Protein AF-A0A537WXV3-F1 (afdb_monomer_lite)

Sequence (221 aa):
MPEVTCPRCETRQSIEAGVERYTCVRCGARWVFATCENCGQRFHMPPGTTSWTCPNCGHRHVAPSRLTPTAPTTPTTPAAVPTATAAPAPSAEDRRRRLRLGIIALVAIGAIVLGSFLLTGGGETTGGQSPSTALDPVAAMCLHLRDLQTPRVGAFTRAASELAADADAIEAAGNTQLADAVRVLRRAVIGYRDALKTQGGDDTAAAAAMAQALSNPNIPC

Structure (mmCIF, N/CA/C/O backbone):
data_AF-A0A537WXV3-F1
#
_entry.id   AF-A0A537WXV3-F1
#
loop_
_atom_site.group_PDB
_ato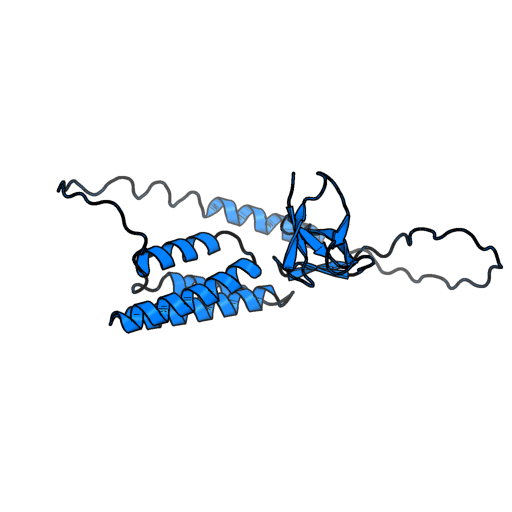m_site.id
_atom_site.type_symbol
_atom_site.label_atom_id
_atom_site.label_alt_id
_ato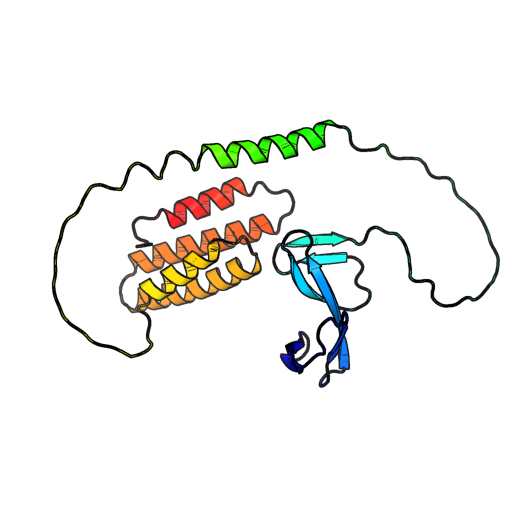m_site.label_comp_id
_atom_site.label_asym_id
_atom_site.label_entity_id
_atom_site.label_seq_id
_atom_site.pdbx_PDB_ins_code
_atom_site.Cartn_x
_atom_site.Cartn_y
_atom_site.Cartn_z
_atom_site.occupancy
_atom_site.B_iso_or_equiv
_atom_site.auth_seq_id
_atom_site.auth_comp_id
_atom_site.auth_asym_id
_atom_site.auth_atom_id
_atom_site.pdbx_PDB_model_num
ATOM 1 N N . MET A 1 1 ? 4.557 -27.084 -8.220 1.00 68.12 1 MET A N 1
ATOM 2 C CA . MET A 1 1 ? 4.742 -26.221 -9.411 1.00 68.12 1 MET A CA 1
ATOM 3 C C . MET A 1 1 ? 4.400 -24.797 -8.999 1.00 68.12 1 MET A C 1
ATOM 5 O O . MET A 1 1 ? 3.398 -24.649 -8.309 1.00 68.12 1 MET A O 1
ATOM 9 N N . PRO A 1 2 ? 5.223 -23.783 -9.313 1.00 88.50 2 PRO A N 1
ATOM 10 C CA . PRO A 1 2 ? 4.900 -22.397 -8.980 1.00 88.50 2 PRO A CA 1
ATOM 11 C C . PRO A 1 2 ? 3.638 -21.914 -9.714 1.00 88.50 2 PRO A C 1
ATOM 13 O O . PRO A 1 2 ? 3.345 -22.358 -10.824 1.00 88.50 2 PRO A O 1
ATOM 16 N N . GLU A 1 3 ? 2.894 -21.004 -9.089 1.00 92.75 3 GLU A N 1
ATOM 17 C CA . GLU A 1 3 ? 1.660 -20.415 -9.623 1.00 92.75 3 GLU A CA 1
ATOM 18 C C . GLU A 1 3 ? 1.835 -18.907 -9.826 1.00 92.75 3 GLU A C 1
ATOM 20 O O . GLU A 1 3 ? 2.538 -18.237 -9.067 1.00 92.75 3 GLU A O 1
ATOM 25 N N . VAL A 1 4 ? 1.177 -18.365 -10.850 1.00 93.12 4 VAL A N 1
ATOM 26 C CA . VAL A 1 4 ? 1.076 -16.924 -11.095 1.00 93.12 4 VAL A CA 1
ATOM 27 C C . VAL A 1 4 ? -0.371 -16.505 -11.270 1.00 93.12 4 VAL A C 1
ATOM 29 O O . VAL A 1 4 ? -1.175 -17.243 -11.830 1.00 93.12 4 VAL A O 1
ATOM 32 N N . THR A 1 5 ? -0.682 -15.282 -10.844 1.00 94.44 5 THR A N 1
ATOM 33 C CA . THR A 1 5 ? -1.959 -14.616 -11.129 1.00 94.44 5 THR A CA 1
ATOM 34 C C . THR A 1 5 ? -1.746 -13.568 -12.217 1.00 94.44 5 THR A C 1
ATOM 36 O O . THR A 1 5 ? -0.842 -12.737 -12.109 1.00 94.44 5 THR A O 1
ATOM 39 N N . CYS A 1 6 ? -2.552 -13.610 -13.280 1.00 94.25 6 CYS A N 1
ATOM 40 C CA . CYS A 1 6 ? -2.461 -12.659 -14.383 1.00 94.25 6 CYS A CA 1
ATOM 41 C C . CYS A 1 6 ? -2.964 -11.262 -13.968 1.00 94.25 6 CYS A C 1
ATOM 43 O O . CYS A 1 6 ? -4.130 -11.142 -13.608 1.00 94.25 6 CYS A O 1
ATOM 45 N N . PRO A 1 7 ? -2.183 -10.181 -14.141 1.00 90.25 7 PRO A N 1
ATOM 46 C CA . PRO A 1 7 ? -2.616 -8.817 -13.794 1.00 90.25 7 PRO A CA 1
ATOM 47 C C . PRO A 1 7 ? -3.798 -8.294 -14.594 1.00 90.25 7 PRO A C 1
ATOM 49 O O . PRO A 1 7 ? -4.494 -7.392 -14.155 1.00 90.25 7 PRO A O 1
ATOM 52 N N . ARG A 1 8 ? -3.977 -8.800 -15.819 1.00 92.56 8 ARG A N 1
ATOM 53 C CA . ARG A 1 8 ? -5.003 -8.295 -16.736 1.00 92.56 8 ARG A CA 1
ATOM 54 C C . ARG A 1 8 ? -6.380 -8.900 -16.468 1.00 92.56 8 ARG A C 1
ATOM 56 O O . ARG A 1 8 ? -7.377 -8.268 -16.782 1.00 92.56 8 ARG A O 1
ATOM 63 N N . CYS A 1 9 ? -6.437 -10.142 -15.994 1.00 95.31 9 CYS A N 1
ATOM 64 C CA . CYS A 1 9 ? -7.690 -10.907 -15.925 1.00 95.31 9 CYS A CA 1
ATOM 65 C C . CYS A 1 9 ? -7.785 -11.832 -14.707 1.00 95.31 9 CYS A C 1
ATOM 67 O O . CYS A 1 9 ? -8.613 -12.740 -14.699 1.00 95.31 9 CYS A O 1
ATOM 69 N N . GLU A 1 10 ? -6.870 -11.677 -13.748 1.00 93.44 10 GLU A N 1
ATOM 70 C CA . GLU A 1 10 ? -6.837 -12.361 -12.445 1.00 93.44 10 GLU A CA 1
ATOM 71 C C . GLU A 1 10 ? -6.821 -13.894 -12.509 1.00 93.44 10 GLU A C 1
ATOM 73 O O . GLU A 1 10 ? -6.960 -14.592 -11.508 1.00 93.44 10 GLU A O 1
ATOM 78 N N . THR A 1 11 ? -6.585 -14.452 -13.696 1.00 93.56 11 THR A N 1
ATOM 79 C CA . THR A 1 11 ? -6.503 -15.898 -13.878 1.00 93.56 11 THR A CA 1
ATOM 80 C C . THR A 1 11 ? -5.235 -16.424 -13.232 1.00 93.56 11 THR A C 1
ATOM 82 O O . THR A 1 11 ? -4.132 -15.992 -13.580 1.00 93.56 11 THR A O 1
ATOM 85 N N . ARG A 1 12 ? -5.409 -17.383 -12.326 1.00 96.31 12 ARG A N 1
ATOM 86 C CA . ARG A 1 12 ? -4.332 -18.194 -11.767 1.00 96.31 12 ARG A CA 1
ATOM 87 C C . ARG A 1 12 ? -3.954 -19.304 -12.734 1.00 96.31 12 ARG A C 1
ATOM 89 O O . ARG A 1 12 ? -4.826 -19.947 -13.315 1.00 96.31 12 ARG A O 1
ATOM 96 N N . GLN A 1 13 ? -2.659 -19.517 -12.916 1.00 95.31 13 GLN A N 1
ATOM 97 C CA . GLN A 1 13 ? -2.137 -20.613 -13.723 1.00 95.31 13 GLN A CA 1
ATOM 98 C C . GLN A 1 13 ? -0.784 -21.075 -13.194 1.00 95.31 13 GLN A C 1
ATOM 100 O O . GLN A 1 13 ? 0.021 -20.274 -12.711 1.00 95.31 13 GLN A O 1
ATOM 105 N N . SER A 1 14 ? -0.519 -22.369 -13.323 1.00 95.88 14 SER A N 1
ATOM 106 C CA . SER A 1 14 ? 0.791 -22.932 -13.023 1.00 95.88 14 SER A CA 1
ATOM 107 C C . SER A 1 14 ? 1.802 -22.555 -14.104 1.00 95.88 14 SER A C 1
ATOM 109 O O . SER A 1 14 ? 1.468 -22.443 -15.285 1.00 95.88 14 SER A O 1
ATOM 111 N N . ILE A 1 15 ? 3.050 -22.376 -13.690 1.00 93.38 15 ILE A N 1
ATOM 112 C CA . ILE A 1 15 ? 4.196 -22.158 -14.569 1.00 93.38 15 ILE A CA 1
ATOM 113 C C . ILE A 1 15 ? 5.329 -23.106 -14.178 1.00 93.38 15 ILE A C 1
ATOM 115 O O . ILE A 1 15 ? 5.382 -23.618 -13.058 1.00 93.38 15 ILE A O 1
ATOM 119 N N . GLU A 1 16 ? 6.241 -23.350 -15.111 1.00 89.75 16 GLU A N 1
ATOM 120 C CA . GLU A 1 16 ? 7.470 -24.080 -14.823 1.00 89.75 16 GLU A CA 1
ATOM 121 C C . GLU A 1 16 ? 8.394 -23.241 -13.923 1.00 89.75 16 GLU A C 1
ATOM 123 O O . GLU A 1 16 ? 8.374 -22.006 -13.943 1.00 89.75 16 GLU A O 1
ATOM 128 N N . ALA A 1 17 ? 9.181 -23.903 -13.076 1.00 87.25 17 ALA A N 1
ATOM 129 C CA . ALA A 1 17 ? 10.133 -23.210 -12.219 1.00 87.25 17 ALA A CA 1
ATOM 130 C C . ALA A 1 17 ? 11.240 -22.558 -13.063 1.00 87.25 17 ALA A C 1
ATOM 132 O O . ALA A 1 17 ? 11.713 -23.132 -14.035 1.00 87.25 17 ALA A O 1
ATOM 133 N N . GLY A 1 18 ? 11.660 -21.348 -12.692 1.00 83.88 18 GLY A N 1
ATOM 134 C CA . GLY A 1 18 ? 12.761 -20.654 -13.368 1.00 83.88 18 GLY A CA 1
ATOM 135 C C . GLY A 1 18 ? 12.401 -19.947 -14.679 1.00 83.88 18 GLY A C 1
ATOM 136 O O . GLY A 1 18 ? 13.262 -19.277 -15.239 1.00 83.88 18 GLY A O 1
ATOM 137 N N . VAL A 1 19 ? 11.150 -20.000 -15.153 1.00 89.81 19 VAL A N 1
ATOM 138 C CA . VAL A 1 19 ? 10.770 -19.269 -16.374 1.00 89.81 19 VAL A CA 1
ATOM 139 C C . VAL A 1 19 ? 10.862 -17.751 -16.181 1.00 89.81 19 VAL A C 1
ATOM 141 O O . VAL A 1 19 ? 10.452 -17.195 -15.159 1.00 89.81 19 VAL A O 1
ATOM 144 N N . GLU A 1 20 ? 11.381 -17.057 -17.190 1.00 88.69 20 GLU A N 1
ATOM 145 C CA . GLU A 1 20 ? 11.543 -15.593 -17.188 1.00 88.69 20 GLU A CA 1
ATOM 146 C C . GLU A 1 20 ? 10.311 -14.851 -17.721 1.00 88.69 20 GLU A C 1
ATOM 148 O O . GLU A 1 20 ? 10.154 -13.647 -17.519 1.00 88.69 20 GLU A O 1
ATOM 153 N N . ARG A 1 21 ? 9.408 -15.573 -18.388 1.00 93.44 21 ARG A N 1
ATOM 154 C CA . ARG A 1 21 ? 8.207 -15.027 -19.022 1.00 93.44 21 ARG A CA 1
ATOM 155 C C . ARG A 1 21 ? 7.086 -16.052 -19.069 1.00 93.44 21 ARG A C 1
ATOM 157 O O . ARG A 1 21 ? 7.348 -17.249 -19.127 1.00 93.44 21 ARG A O 1
ATOM 164 N N . TYR A 1 22 ? 5.847 -15.579 -19.128 1.00 95.12 22 TYR A N 1
ATOM 165 C CA . TYR A 1 22 ? 4.677 -16.431 -19.328 1.00 95.12 22 TYR A CA 1
ATOM 166 C C . TYR A 1 22 ? 3.621 -15.740 -20.197 1.00 95.12 22 TYR A C 1
ATOM 168 O O . TYR A 1 22 ? 3.579 -14.512 -20.308 1.00 95.12 22 TYR A O 1
ATOM 176 N N . THR A 1 23 ? 2.761 -16.546 -20.815 1.00 96.38 23 THR A N 1
ATOM 177 C CA . THR A 1 23 ? 1.564 -16.085 -21.526 1.00 96.38 23 THR A CA 1
ATOM 178 C C . THR A 1 23 ? 0.343 -16.510 -20.726 1.00 96.38 23 THR A C 1
ATOM 180 O O . THR A 1 23 ? 0.251 -17.665 -20.304 1.00 96.38 23 THR A O 1
ATOM 183 N N . CYS A 1 24 ? -0.591 -15.589 -20.493 1.00 95.62 24 CYS A N 1
ATOM 184 C CA . CYS A 1 24 ? -1.820 -15.918 -19.791 1.00 95.62 24 CYS A CA 1
ATOM 185 C C . CYS A 1 24 ? -2.693 -16.854 -20.636 1.00 95.62 24 CYS A C 1
ATOM 187 O O . CYS A 1 24 ? -3.045 -16.500 -21.761 1.00 95.62 24 CYS A O 1
ATOM 189 N N . VAL A 1 25 ? -3.093 -17.999 -20.079 1.00 96.12 25 VAL A N 1
ATOM 190 C CA . VAL A 1 25 ? -3.915 -19.002 -20.780 1.00 96.12 25 VAL A CA 1
ATOM 191 C C . VAL A 1 25 ? -5.327 -18.504 -21.096 1.00 96.12 25 VAL A C 1
ATOM 193 O O . VAL A 1 25 ? -5.947 -19.001 -22.027 1.00 96.12 25 VAL A O 1
ATOM 196 N N . ARG A 1 26 ? -5.831 -17.509 -20.349 1.00 96.25 26 ARG A N 1
ATOM 197 C CA . ARG A 1 26 ? -7.168 -16.934 -20.561 1.00 96.25 26 ARG A CA 1
ATOM 198 C C . ARG A 1 26 ? -7.158 -15.753 -21.528 1.00 96.25 26 ARG A C 1
ATOM 200 O O . ARG A 1 26 ? -7.920 -15.746 -22.483 1.00 96.25 26 ARG A O 1
ATOM 207 N N . CYS A 1 27 ? -6.338 -14.731 -21.269 1.00 96.19 27 CYS A N 1
ATOM 208 C CA . CYS A 1 27 ? -6.384 -13.477 -22.038 1.00 96.19 27 CYS A CA 1
ATOM 209 C C . CYS A 1 27 ? -5.266 -13.323 -23.081 1.00 96.19 27 CYS A C 1
ATOM 211 O O . CYS A 1 27 ? -5.182 -12.282 -23.729 1.00 96.19 27 CYS A O 1
ATOM 213 N N . GLY A 1 28 ? -4.353 -14.293 -23.198 1.00 96.00 28 GLY A N 1
ATOM 214 C CA . GLY A 1 28 ? -3.233 -14.247 -24.145 1.00 96.00 28 GLY A CA 1
ATOM 215 C C . GLY A 1 28 ? -2.170 -13.179 -23.846 1.00 96.00 28 GLY A C 1
ATOM 216 O O . GLY A 1 28 ? -1.208 -13.041 -24.600 1.00 96.00 28 GLY A O 1
ATOM 217 N N . ALA A 1 29 ? -2.303 -12.414 -22.756 1.00 93.69 29 ALA A N 1
ATOM 218 C CA . ALA A 1 29 ? -1.334 -11.386 -22.391 1.00 93.69 29 ALA A CA 1
ATOM 219 C C . ALA A 1 29 ? 0.027 -12.004 -22.053 1.00 93.69 29 ALA A C 1
ATOM 221 O O . ALA A 1 29 ? 0.110 -12.965 -21.286 1.00 93.69 29 ALA A O 1
ATOM 222 N N . ARG A 1 30 ? 1.091 -11.418 -22.602 1.00 94.56 30 ARG A N 1
ATOM 223 C CA . ARG A 1 30 ? 2.478 -11.822 -22.355 1.00 94.56 30 ARG A CA 1
ATOM 224 C C . ARG A 1 30 ? 3.059 -10.985 -21.225 1.00 94.56 30 ARG A C 1
ATOM 226 O O . ARG A 1 30 ? 2.872 -9.771 -21.205 1.00 94.56 30 ARG A O 1
ATOM 233 N N . TRP A 1 31 ? 3.795 -11.636 -20.339 1.00 94.25 31 TRP A N 1
ATOM 234 C CA . TRP A 1 31 ? 4.425 -11.028 -19.174 1.00 94.25 31 TRP A CA 1
ATOM 235 C C . TRP A 1 31 ? 5.863 -11.516 -19.050 1.00 94.25 31 TRP A C 1
ATOM 237 O O . TRP A 1 31 ? 6.141 -12.684 -19.322 1.00 94.25 31 TRP A O 1
ATOM 247 N N . VAL A 1 32 ? 6.763 -10.638 -18.621 1.00 93.88 32 VAL A N 1
ATOM 248 C CA . VAL A 1 32 ? 8.129 -10.987 -18.200 1.00 93.88 32 VAL A CA 1
ATOM 249 C C . VAL A 1 32 ? 8.268 -10.726 -16.704 1.00 93.88 32 VAL A C 1
ATOM 251 O O . VAL A 1 32 ? 7.526 -9.910 -16.162 1.00 93.88 32 VAL A O 1
ATOM 254 N N . PHE A 1 33 ? 9.170 -11.418 -16.016 1.00 90.56 33 PHE A N 1
ATOM 255 C CA . PHE A 1 33 ? 9.453 -11.132 -14.612 1.00 90.56 33 PHE A CA 1
ATOM 256 C C . PHE A 1 33 ? 10.563 -10.091 -14.479 1.00 90.56 33 PHE A C 1
ATOM 258 O O . PHE A 1 33 ? 11.616 -10.233 -15.091 1.00 90.56 33 PHE A O 1
ATOM 265 N N . ALA A 1 34 ? 10.350 -9.094 -13.627 1.00 87.69 34 ALA A N 1
ATOM 266 C CA . ALA A 1 34 ? 11.399 -8.211 -13.130 1.00 87.69 34 ALA A CA 1
ATOM 267 C C . ALA A 1 34 ? 11.618 -8.442 -11.644 1.00 87.69 34 ALA A C 1
ATOM 269 O O . ALA A 1 34 ? 10.670 -8.713 -10.908 1.00 87.69 34 ALA A O 1
ATOM 270 N N . THR A 1 35 ? 12.862 -8.253 -11.214 1.00 87.75 35 THR A N 1
ATOM 271 C CA . THR A 1 35 ? 13.245 -8.185 -9.806 1.00 87.75 35 THR A CA 1
ATOM 272 C C . THR A 1 35 ? 13.707 -6.767 -9.503 1.00 87.75 35 THR A C 1
ATOM 274 O O . THR A 1 35 ? 14.565 -6.224 -10.193 1.00 87.75 35 THR A O 1
ATOM 277 N N . CYS A 1 36 ? 13.134 -6.148 -8.477 1.00 83.06 36 CYS A N 1
ATOM 278 C CA . CYS A 1 36 ? 13.569 -4.840 -8.011 1.00 83.06 36 CYS A CA 1
ATOM 279 C C . CYS A 1 36 ? 14.930 -4.935 -7.320 1.00 83.06 36 CYS A C 1
ATOM 281 O O . CYS A 1 36 ? 15.044 -5.566 -6.277 1.00 83.06 36 CYS A O 1
ATOM 283 N N . GLU A 1 37 ? 15.938 -4.253 -7.856 1.00 85.25 37 GLU A N 1
ATOM 284 C CA . GLU A 1 37 ? 17.279 -4.157 -7.256 1.00 85.25 37 GLU A CA 1
ATOM 285 C C . GLU A 1 37 ? 17.263 -3.535 -5.850 1.00 85.25 37 GLU A C 1
ATOM 287 O O . GLU A 1 37 ? 18.072 -3.904 -5.008 1.00 85.25 37 GLU A O 1
ATOM 292 N N . ASN A 1 38 ? 16.317 -2.630 -5.567 1.00 79.94 38 ASN A N 1
ATOM 293 C CA . ASN A 1 38 ? 16.231 -1.959 -4.269 1.00 79.94 38 ASN A CA 1
ATOM 294 C C . ASN A 1 38 ? 15.587 -2.827 -3.173 1.00 79.94 38 ASN A C 1
ATOM 296 O O . ASN A 1 38 ? 15.979 -2.741 -2.017 1.00 79.94 38 ASN A O 1
ATOM 300 N N . CYS A 1 39 ? 14.573 -3.639 -3.500 1.00 77.44 39 CYS A N 1
ATOM 301 C CA . CYS A 1 39 ? 13.810 -4.393 -2.487 1.00 77.44 39 CYS A CA 1
ATOM 302 C C . CYS A 1 39 ? 13.713 -5.905 -2.739 1.00 77.44 39 CYS A C 1
ATOM 304 O O . CYS A 1 39 ? 12.969 -6.598 -2.043 1.00 77.44 39 CYS A O 1
ATOM 306 N N . GLY A 1 40 ? 14.402 -6.419 -3.758 1.00 84.44 40 GLY A N 1
ATOM 307 C CA . GLY A 1 40 ? 14.425 -7.832 -4.142 1.00 84.44 40 GLY A CA 1
ATOM 308 C C . GLY A 1 40 ? 13.088 -8.398 -4.629 1.00 84.44 40 GLY A C 1
ATOM 309 O O . GLY A 1 40 ? 13.007 -9.586 -4.930 1.00 84.44 40 GLY A O 1
ATOM 310 N N . GLN A 1 41 ? 12.019 -7.595 -4.695 1.00 83.81 41 GLN A N 1
ATOM 311 C CA . GLN A 1 41 ? 10.702 -8.107 -5.062 1.00 83.81 41 GLN A CA 1
ATOM 312 C C . GLN A 1 41 ? 10.621 -8.446 -6.539 1.00 83.81 41 GLN A C 1
ATOM 314 O O . GLN A 1 41 ? 10.947 -7.621 -7.395 1.00 83.81 41 GLN A O 1
ATOM 319 N N . ARG A 1 42 ? 10.106 -9.645 -6.807 1.00 87.06 42 ARG A N 1
ATOM 320 C CA . ARG A 1 42 ? 9.830 -10.137 -8.149 1.00 87.06 42 ARG A CA 1
ATOM 321 C C . ARG A 1 42 ? 8.364 -9.913 -8.502 1.00 87.06 42 ARG A C 1
ATOM 323 O O . ARG A 1 42 ? 7.481 -10.256 -7.724 1.00 87.06 42 ARG A O 1
ATOM 330 N N . PHE A 1 43 ? 8.100 -9.369 -9.680 1.00 85.19 43 PHE A N 1
ATOM 331 C CA . PHE A 1 43 ? 6.748 -9.130 -10.186 1.00 85.19 43 PHE A CA 1
ATOM 332 C C . PHE A 1 43 ? 6.730 -9.256 -11.715 1.00 85.19 43 PHE A C 1
ATOM 334 O O . PHE A 1 43 ? 7.774 -9.329 -12.359 1.00 85.19 43 PHE A O 1
ATOM 341 N N . HIS A 1 44 ? 5.541 -9.335 -12.304 1.00 90.00 44 HIS A N 1
ATOM 342 C CA . HIS A 1 44 ? 5.356 -9.385 -13.757 1.00 90.00 44 HIS A CA 1
ATOM 343 C C . HIS A 1 44 ? 5.268 -7.978 -14.364 1.00 90.00 44 HIS A C 1
ATOM 345 O O . HIS A 1 44 ? 4.651 -7.078 -13.804 1.00 90.00 44 HIS A O 1
ATOM 351 N N . MET A 1 45 ? 5.827 -7.791 -15.550 1.00 89.56 45 MET A N 1
ATOM 352 C CA . MET A 1 45 ? 5.778 -6.537 -16.298 1.00 89.56 45 MET A CA 1
ATOM 353 C C . MET A 1 45 ? 5.473 -6.805 -17.776 1.00 89.56 45 MET A C 1
ATOM 355 O O . MET A 1 45 ? 5.735 -7.912 -18.269 1.00 89.56 45 MET A O 1
ATOM 359 N N . PRO A 1 46 ? 4.927 -5.819 -18.506 1.00 88.81 46 PRO A N 1
ATOM 360 C CA . PRO A 1 46 ? 4.784 -5.931 -19.947 1.00 88.81 46 PRO A CA 1
ATOM 361 C C . PRO A 1 46 ? 6.155 -6.141 -20.618 1.00 88.81 46 PRO A C 1
ATOM 363 O O . PRO A 1 46 ? 7.137 -5.499 -20.224 1.00 88.81 46 PRO A O 1
ATOM 366 N N . PRO A 1 47 ? 6.253 -7.018 -21.632 1.00 88.69 47 PRO A N 1
ATOM 367 C CA . PRO A 1 47 ? 7.484 -7.201 -22.392 1.00 88.69 47 PRO A CA 1
ATOM 368 C C . PRO A 1 47 ? 7.898 -5.892 -23.076 1.00 88.69 47 PRO A C 1
ATOM 370 O O . PRO A 1 47 ? 7.049 -5.104 -23.482 1.00 88.69 47 PRO A O 1
ATOM 373 N N . GLY A 1 48 ? 9.206 -5.671 -23.222 1.00 83.88 48 GLY A N 1
ATOM 374 C CA . GLY A 1 48 ? 9.739 -4.476 -23.891 1.00 83.88 48 GLY A CA 1
ATOM 375 C C . GLY A 1 48 ? 9.688 -3.189 -23.058 1.00 83.88 48 GLY A C 1
ATOM 376 O O . GLY A 1 48 ? 9.989 -2.119 -23.577 1.00 83.88 48 GLY A O 1
ATOM 377 N N . THR A 1 49 ? 9.331 -3.266 -21.774 1.00 85.00 49 THR A N 1
ATOM 378 C CA . THR A 1 49 ? 9.335 -2.100 -20.883 1.00 85.00 49 THR A CA 1
ATOM 379 C C . THR A 1 49 ? 10.778 -1.680 -20.565 1.00 85.00 49 THR A C 1
ATOM 381 O O . THR A 1 49 ? 11.520 -2.427 -19.932 1.00 85.00 49 THR A O 1
ATOM 384 N N . THR A 1 50 ? 11.172 -0.477 -20.987 1.00 83.50 50 THR A N 1
ATOM 385 C CA . THR A 1 50 ? 12.537 0.075 -20.837 1.00 83.50 50 THR A CA 1
ATOM 386 C C . THR A 1 50 ? 12.741 0.879 -19.553 1.00 83.50 50 THR A C 1
ATOM 388 O O . THR A 1 50 ? 13.868 1.061 -19.091 1.00 83.50 50 THR A O 1
ATOM 391 N N . SER A 1 51 ? 11.650 1.341 -18.944 1.00 85.44 51 SER A N 1
ATOM 392 C CA . SER A 1 51 ? 11.652 1.973 -17.629 1.00 85.44 51 SER A CA 1
ATOM 393 C C . SER A 1 51 ? 10.393 1.602 -16.870 1.00 85.44 51 SER A C 1
ATOM 395 O O . SER A 1 51 ? 9.314 1.553 -17.460 1.00 85.44 51 SER A O 1
ATOM 397 N N . TRP A 1 52 ? 10.517 1.381 -15.571 1.00 86.25 52 TRP A N 1
ATOM 398 C CA . TRP A 1 52 ? 9.401 1.004 -14.717 1.00 86.25 52 TRP A CA 1
ATOM 399 C C . TRP A 1 52 ? 9.639 1.474 -13.287 1.00 86.25 52 TRP A C 1
ATOM 401 O O . TRP A 1 52 ? 10.773 1.648 -12.847 1.00 86.25 52 TRP A O 1
ATOM 411 N N . THR A 1 53 ? 8.554 1.674 -12.551 1.00 83.12 53 THR A N 1
ATOM 412 C CA . THR A 1 53 ? 8.601 1.992 -11.124 1.00 83.12 53 THR A CA 1
ATOM 413 C C . THR A 1 53 ? 8.198 0.750 -10.355 1.00 83.12 53 THR A C 1
ATOM 415 O O . THR A 1 53 ? 7.163 0.153 -10.652 1.00 83.12 53 THR A O 1
ATOM 418 N N . CYS A 1 54 ? 9.015 0.334 -9.388 1.00 81.19 54 CYS A N 1
ATOM 419 C CA . CYS A 1 54 ? 8.710 -0.831 -8.574 1.00 81.19 54 CYS A CA 1
ATOM 420 C C . CYS A 1 54 ? 7.382 -0.608 -7.833 1.00 81.19 54 CYS A C 1
ATOM 422 O O . CYS A 1 54 ? 7.308 0.318 -7.019 1.00 81.19 54 CYS A O 1
ATOM 424 N N . PRO A 1 55 ? 6.355 -1.455 -8.040 1.00 77.69 55 PRO A N 1
ATOM 425 C CA . PRO A 1 55 ? 5.069 -1.287 -7.364 1.00 77.69 55 PRO A CA 1
ATOM 426 C C . PRO A 1 55 ? 5.193 -1.476 -5.847 1.00 77.69 55 PRO A C 1
ATOM 428 O O . PRO A 1 55 ? 4.351 -1.002 -5.091 1.00 77.69 55 PRO A O 1
ATOM 431 N N . ASN A 1 56 ? 6.257 -2.148 -5.395 1.00 76.31 56 ASN A N 1
ATOM 432 C CA . ASN A 1 56 ? 6.487 -2.387 -3.981 1.00 76.31 56 ASN A CA 1
ATOM 433 C C . ASN A 1 56 ? 7.237 -1.252 -3.270 1.00 76.31 56 ASN A C 1
ATOM 435 O O . ASN A 1 56 ? 6.892 -0.934 -2.142 1.00 76.31 56 ASN A O 1
ATOM 439 N N . CYS A 1 57 ? 8.274 -0.658 -3.865 1.00 74.19 57 CYS A N 1
ATOM 440 C CA . CYS A 1 57 ? 9.120 0.321 -3.161 1.00 74.19 57 CYS A CA 1
ATOM 441 C C . CYS A 1 57 ? 9.210 1.692 -3.837 1.00 74.19 57 CYS A C 1
ATOM 443 O O . CYS A 1 57 ? 9.912 2.556 -3.334 1.00 74.19 57 CYS A O 1
ATOM 445 N N . GLY A 1 58 ? 8.560 1.904 -4.984 1.00 76.69 58 GLY A N 1
ATOM 446 C CA . GLY A 1 58 ? 8.612 3.185 -5.697 1.00 76.69 58 GLY A CA 1
ATOM 447 C C . GLY A 1 58 ? 9.959 3.496 -6.364 1.00 76.69 58 GLY A C 1
ATOM 448 O O . GLY A 1 58 ? 10.095 4.528 -7.024 1.00 76.69 58 GLY A O 1
ATOM 449 N N . HIS A 1 59 ? 10.954 2.611 -6.244 1.00 78.19 59 HIS A N 1
ATOM 450 C CA . HIS A 1 59 ? 12.237 2.793 -6.910 1.00 78.19 59 HIS A CA 1
ATOM 451 C C . HIS A 1 59 ? 12.059 2.751 -8.430 1.00 78.19 59 HIS A C 1
ATOM 453 O O . HIS A 1 59 ? 11.395 1.856 -8.966 1.00 78.19 59 HIS A O 1
ATOM 459 N N . ARG A 1 60 ? 12.640 3.733 -9.121 1.00 84.06 60 ARG A N 1
ATOM 460 C CA . ARG A 1 60 ? 12.568 3.833 -10.577 1.00 84.06 60 ARG A CA 1
ATOM 461 C C . ARG A 1 60 ? 13.724 3.058 -11.179 1.00 84.06 60 ARG A C 1
ATOM 463 O O . ARG A 1 60 ? 14.879 3.406 -10.978 1.00 84.06 60 ARG A O 1
ATOM 470 N N . HIS A 1 61 ? 13.390 2.051 -11.963 1.00 84.62 61 HIS A N 1
ATOM 471 C CA . HIS A 1 61 ? 14.339 1.317 -12.772 1.00 84.62 61 HIS A CA 1
ATOM 472 C C . HIS A 1 61 ? 14.314 1.888 -14.178 1.00 84.62 61 HIS A C 1
ATOM 474 O O . HIS A 1 61 ? 13.261 2.032 -14.805 1.00 84.62 61 HIS A O 1
ATOM 480 N N . VAL A 1 62 ? 15.492 2.219 -14.675 1.00 82.69 62 VAL A N 1
ATOM 481 C CA . VAL A 1 62 ? 15.712 2.585 -16.066 1.00 82.69 62 VAL A CA 1
ATOM 482 C C . VAL A 1 62 ? 16.762 1.610 -16.549 1.00 82.69 62 VAL A C 1
ATOM 484 O O . VAL A 1 62 ? 17.831 1.530 -15.944 1.00 82.69 62 VAL A O 1
ATOM 487 N N . ALA A 1 63 ? 16.456 0.832 -17.586 1.00 68.00 63 ALA A N 1
ATOM 488 C CA . ALA A 1 63 ? 17.497 0.034 -18.209 1.00 68.00 63 ALA A CA 1
ATOM 489 C C . ALA A 1 63 ? 18.609 1.004 -18.649 1.00 68.00 63 ALA A C 1
ATOM 491 O O . ALA A 1 63 ? 18.290 2.017 -19.283 1.00 68.00 63 ALA A O 1
ATOM 492 N N . PRO A 1 64 ? 19.890 0.759 -18.316 1.00 41.97 64 PRO A N 1
ATOM 493 C CA . PRO A 1 64 ? 20.959 1.531 -18.927 1.00 41.97 64 PRO A CA 1
ATOM 494 C C . PRO A 1 64 ? 20.782 1.394 -20.438 1.00 41.97 64 PRO A C 1
ATOM 496 O O . PRO A 1 64 ? 20.594 0.282 -20.928 1.00 41.97 64 PRO A O 1
ATOM 499 N N . SER A 1 65 ? 20.771 2.510 -21.169 1.00 41.84 65 SER A N 1
ATOM 500 C CA . SER A 1 65 ? 20.600 2.519 -22.623 1.00 41.84 65 SER A CA 1
ATOM 501 C C . SER A 1 65 ? 21.776 1.821 -23.305 1.00 41.84 65 SER A C 1
ATOM 503 O O . SER A 1 65 ? 22.630 2.495 -23.868 1.00 41.84 65 SER A O 1
ATOM 505 N N . ARG A 1 66 ? 21.871 0.489 -23.242 1.00 36.59 66 ARG A N 1
ATOM 506 C CA . ARG A 1 66 ? 22.757 -0.322 -24.070 1.00 36.59 66 ARG A CA 1
ATOM 507 C C . ARG A 1 66 ? 22.148 -1.689 -24.349 1.00 36.59 66 ARG A C 1
ATOM 509 O O . ARG A 1 66 ? 21.814 -2.444 -23.445 1.00 36.59 66 ARG A O 1
ATOM 516 N N . LEU A 1 67 ? 22.159 -1.968 -25.650 1.00 30.84 67 LEU A N 1
ATOM 517 C CA . LEU A 1 67 ? 21.895 -3.225 -26.338 1.00 30.84 67 LEU A CA 1
ATOM 518 C C . LEU A 1 67 ? 20.409 -3.525 -26.532 1.00 30.84 67 LEU A C 1
ATOM 520 O O . LEU A 1 67 ? 19.814 -4.398 -25.908 1.00 30.84 67 LEU A O 1
ATOM 524 N N . THR A 1 68 ? 19.837 -2.818 -27.507 1.00 31.44 68 THR A N 1
ATOM 525 C CA . THR A 1 68 ? 18.872 -3.406 -28.437 1.00 31.44 68 THR A CA 1
ATOM 526 C C . THR A 1 68 ? 19.281 -4.861 -28.705 1.00 31.44 68 THR A C 1
ATOM 528 O O . THR A 1 68 ? 20.406 -5.076 -29.168 1.00 31.44 68 THR A O 1
ATOM 531 N N . PRO A 1 69 ? 18.433 -5.869 -28.439 1.00 37.12 69 PRO A N 1
ATOM 532 C CA . PRO A 1 69 ? 18.619 -7.166 -29.061 1.00 37.12 69 PRO A CA 1
ATOM 533 C C . PRO A 1 69 ? 18.617 -6.911 -30.564 1.00 37.12 69 PRO A C 1
ATOM 535 O O . PRO A 1 69 ? 17.661 -6.342 -31.096 1.00 37.12 69 PRO A O 1
ATOM 538 N N . THR A 1 70 ? 19.713 -7.249 -31.231 1.00 37.44 70 THR A N 1
ATOM 539 C CA . THR A 1 70 ? 19.795 -7.285 -32.685 1.00 37.44 70 THR A CA 1
ATOM 540 C C . THR A 1 70 ? 18.665 -8.176 -33.198 1.00 37.44 70 THR A C 1
ATOM 542 O O . THR A 1 70 ? 18.734 -9.401 -33.136 1.00 37.44 70 THR A O 1
ATOM 545 N N . ALA A 1 71 ? 17.591 -7.551 -33.679 1.00 35.34 71 ALA A N 1
ATOM 546 C CA . ALA A 1 71 ? 16.683 -8.188 -34.616 1.00 35.34 71 ALA A CA 1
ATOM 547 C C . ALA A 1 71 ? 17.473 -8.499 -35.904 1.00 35.34 71 ALA A C 1
ATOM 549 O O . ALA A 1 71 ? 18.442 -7.793 -36.208 1.00 35.34 71 ALA A O 1
ATOM 550 N N . PRO A 1 72 ? 17.126 -9.576 -36.626 1.00 43.34 72 PRO A N 1
ATOM 551 C CA . PRO A 1 72 ? 17.980 -10.125 -37.665 1.00 43.34 72 PRO A CA 1
ATOM 552 C C . PRO A 1 72 ? 18.207 -9.133 -38.808 1.00 43.34 72 PRO A C 1
ATOM 554 O O . PRO A 1 72 ? 17.322 -8.392 -39.230 1.00 43.34 72 PRO A O 1
ATOM 557 N N . THR A 1 73 ? 19.449 -9.173 -39.274 1.00 39.03 73 THR A N 1
ATOM 558 C CA . THR A 1 73 ? 20.078 -8.449 -40.377 1.00 39.03 73 THR A CA 1
ATOM 559 C C . THR A 1 73 ? 19.167 -8.118 -41.558 1.00 39.03 73 THR A C 1
ATOM 561 O O . THR A 1 73 ? 18.713 -9.004 -42.278 1.00 39.03 73 THR A O 1
ATOM 564 N N . THR A 1 74 ? 19.062 -6.827 -41.861 1.00 35.44 74 THR A N 1
ATOM 565 C CA . THR A 1 74 ? 18.923 -6.339 -43.239 1.00 35.44 74 THR A CA 1
ATOM 566 C C . THR A 1 74 ? 20.016 -5.287 -43.474 1.00 35.44 74 THR A C 1
ATOM 568 O O . THR A 1 74 ? 20.133 -4.362 -42.670 1.00 35.44 74 THR A O 1
ATOM 571 N N . PRO A 1 75 ? 20.875 -5.426 -44.502 1.00 45.22 75 PRO A N 1
ATOM 572 C CA . PRO A 1 75 ? 21.977 -4.500 -44.731 1.00 45.22 75 PRO A CA 1
ATOM 573 C C . PRO A 1 75 ? 21.556 -3.416 -45.723 1.00 45.22 75 PRO A C 1
ATOM 575 O O . PRO A 1 75 ? 21.225 -3.750 -46.853 1.00 45.22 75 PRO A O 1
ATOM 578 N N . THR A 1 76 ? 21.613 -2.130 -45.363 1.00 34.00 76 THR A N 1
ATOM 579 C CA . THR A 1 76 ? 21.761 -1.031 -46.342 1.00 34.00 76 THR A CA 1
ATOM 580 C C . THR A 1 76 ? 22.323 0.229 -45.663 1.00 34.00 76 THR A C 1
ATOM 582 O O . THR A 1 76 ? 21.611 0.930 -44.957 1.00 34.00 76 THR A O 1
ATOM 585 N N . THR A 1 77 ? 23.609 0.474 -45.941 1.00 36.88 77 THR A N 1
ATOM 586 C CA . THR A 1 77 ? 24.286 1.776 -46.155 1.00 36.88 77 THR A CA 1
ATOM 587 C C . THR A 1 77 ? 24.501 2.755 -44.975 1.00 36.88 77 THR A C 1
ATOM 589 O O . THR A 1 77 ? 23.554 3.111 -44.280 1.00 36.88 77 THR A O 1
ATOM 592 N N . PRO A 1 78 ? 25.741 3.266 -44.770 1.00 49.69 78 PRO A N 1
ATOM 593 C CA . PRO A 1 78 ? 26.075 4.181 -43.680 1.00 49.69 78 PRO A CA 1
ATOM 594 C C . PRO A 1 78 ? 26.024 5.655 -44.111 1.00 49.69 78 PRO A C 1
ATOM 596 O O . PRO A 1 78 ? 26.489 6.005 -45.195 1.00 49.69 78 PRO A O 1
ATOM 599 N N . ALA A 1 79 ? 25.565 6.542 -43.224 1.00 32.19 79 ALA A N 1
ATOM 600 C CA . ALA A 1 79 ? 25.860 7.969 -43.322 1.00 32.19 79 ALA A CA 1
ATOM 601 C C . ALA A 1 79 ? 25.876 8.663 -41.948 1.00 32.19 79 ALA A C 1
ATOM 603 O O . ALA A 1 79 ? 24.914 8.600 -41.191 1.00 32.19 79 ALA A O 1
ATOM 604 N N . ALA A 1 80 ? 26.989 9.367 -41.730 1.00 33.06 80 ALA A N 1
ATOM 605 C CA . ALA A 1 80 ? 27.206 10.547 -40.892 1.00 33.06 80 ALA A CA 1
ATOM 606 C C . ALA A 1 80 ? 27.093 10.448 -39.353 1.00 33.06 80 ALA A C 1
ATOM 608 O O . ALA A 1 80 ? 26.029 10.435 -38.742 1.00 33.06 80 ALA A O 1
ATOM 609 N N . VAL A 1 81 ? 28.284 10.522 -38.753 1.00 41.41 81 VAL A N 1
ATOM 610 C CA . VAL A 1 81 ? 28.613 10.912 -37.374 1.00 41.41 81 VAL A CA 1
ATOM 611 C C . VAL A 1 81 ? 28.100 12.330 -37.068 1.00 41.41 81 VAL A C 1
ATOM 613 O O . VAL A 1 81 ? 28.201 13.207 -37.927 1.00 41.41 81 VAL A O 1
ATOM 616 N N . PRO A 1 82 ? 27.656 12.598 -35.827 1.00 42.34 82 PRO A N 1
ATOM 617 C CA . PRO A 1 82 ? 28.263 13.732 -35.131 1.00 42.34 82 PRO A CA 1
ATOM 618 C C . PRO A 1 82 ? 28.841 13.373 -33.754 1.00 42.34 82 PRO A C 1
ATOM 620 O O . PRO A 1 82 ? 28.389 12.488 -33.030 1.00 42.34 82 PRO A O 1
ATOM 623 N N . THR A 1 83 ? 29.910 14.100 -33.461 1.00 34.19 83 THR A N 1
ATOM 624 C CA . THR A 1 83 ? 30.877 13.987 -32.375 1.00 34.19 83 THR A CA 1
ATOM 625 C C . THR A 1 83 ? 30.267 14.270 -31.002 1.00 34.19 83 THR A C 1
ATOM 627 O O . THR A 1 83 ? 29.509 15.220 -30.822 1.00 34.19 83 THR A O 1
ATOM 630 N N . ALA A 1 84 ? 30.644 13.454 -30.018 1.00 35.38 84 ALA A N 1
ATOM 631 C CA . ALA A 1 84 ? 30.264 13.590 -28.620 1.00 35.38 84 ALA A CA 1
ATOM 632 C C . ALA A 1 84 ? 31.026 14.731 -27.925 1.00 35.38 84 ALA A C 1
ATOM 634 O O . ALA A 1 84 ? 32.254 14.792 -27.984 1.00 35.38 84 ALA A O 1
ATOM 635 N N . THR A 1 85 ? 30.308 15.575 -27.184 1.00 34.78 85 THR A N 1
ATOM 636 C CA . THR A 1 85 ? 30.883 16.393 -26.108 1.00 34.78 85 THR A CA 1
ATOM 637 C C . THR A 1 85 ? 30.704 15.634 -24.796 1.00 34.78 85 THR A C 1
ATOM 639 O O . THR A 1 85 ? 29.587 15.312 -24.395 1.00 34.78 85 THR A O 1
ATOM 642 N N . ALA A 1 86 ? 31.823 15.286 -24.165 1.00 38.50 86 ALA A N 1
ATOM 643 C CA . ALA A 1 86 ? 31.882 14.544 -22.914 1.00 38.50 86 ALA A CA 1
ATOM 644 C C . ALA A 1 86 ? 31.341 15.373 -21.735 1.00 38.50 86 ALA A C 1
ATOM 646 O O . ALA A 1 86 ? 31.752 16.515 -21.539 1.00 38.50 86 ALA A O 1
ATOM 647 N N . ALA A 1 87 ? 30.467 14.774 -20.924 1.00 45.16 87 ALA A N 1
ATOM 648 C CA . ALA A 1 87 ? 30.113 15.275 -19.596 1.00 45.16 87 ALA A CA 1
ATOM 649 C C . ALA A 1 87 ? 30.964 14.554 -18.525 1.00 45.16 87 ALA A C 1
ATOM 651 O O . ALA A 1 87 ? 31.252 13.363 -18.691 1.00 45.16 87 ALA A O 1
ATOM 652 N N . PRO A 1 88 ? 31.395 15.237 -17.448 1.00 42.44 88 PRO A N 1
ATOM 653 C CA . PRO A 1 88 ? 32.362 14.693 -16.498 1.00 42.44 88 PRO A CA 1
ATOM 654 C C . PRO A 1 88 ? 31.725 13.739 -15.473 1.00 42.44 88 PRO A C 1
ATOM 656 O O . PRO A 1 88 ? 30.556 13.861 -15.112 1.00 42.44 88 PRO A O 1
ATOM 659 N N . ALA A 1 89 ? 32.528 12.785 -14.994 1.00 46.25 89 ALA A N 1
ATOM 660 C CA . ALA A 1 89 ? 32.168 11.822 -13.955 1.00 46.25 89 ALA A CA 1
ATOM 661 C C . ALA A 1 89 ? 31.884 12.502 -12.594 1.00 46.25 89 ALA A C 1
ATOM 663 O O . ALA A 1 89 ? 32.554 13.485 -12.266 1.00 46.25 89 ALA A O 1
ATOM 664 N N . PRO A 1 90 ? 30.957 11.980 -11.761 1.00 41.59 90 PRO A N 1
ATOM 665 C CA . PRO A 1 90 ? 30.726 12.524 -10.426 1.00 41.59 90 PRO A CA 1
ATOM 666 C C . PRO A 1 90 ? 31.904 12.227 -9.485 1.00 41.59 90 PRO A C 1
ATOM 668 O O . PRO A 1 90 ? 32.452 11.120 -9.446 1.00 41.59 90 PRO A O 1
ATOM 671 N N . SER A 1 91 ? 32.292 13.260 -8.740 1.00 50.12 91 SER A N 1
ATOM 672 C CA . SER A 1 91 ? 33.455 13.339 -7.859 1.00 50.12 91 SER A CA 1
ATOM 673 C C . SER A 1 91 ? 33.320 12.488 -6.586 1.00 50.12 91 SER A C 1
ATOM 675 O O . SER A 1 91 ? 32.235 12.145 -6.116 1.00 50.12 91 SER A O 1
ATOM 677 N N . ALA A 1 92 ? 34.473 12.150 -6.002 1.00 45.25 92 ALA A N 1
ATOM 678 C CA . ALA A 1 92 ? 34.666 11.221 -4.884 1.00 45.25 92 ALA A CA 1
ATOM 679 C C . ALA A 1 92 ? 33.943 11.570 -3.558 1.00 45.25 92 ALA A C 1
ATOM 681 O O . ALA A 1 92 ? 33.959 10.763 -2.624 1.00 45.25 92 ALA A O 1
ATOM 682 N N . GLU A 1 93 ? 33.293 12.730 -3.453 1.00 47.94 93 GLU A N 1
ATOM 683 C CA . GLU A 1 93 ? 32.583 13.169 -2.243 1.00 47.94 93 GLU A CA 1
ATOM 684 C C . GLU A 1 93 ? 31.250 12.442 -2.031 1.00 47.94 93 GLU A C 1
ATOM 686 O O . GLU A 1 93 ? 30.886 12.133 -0.892 1.00 47.94 93 GLU A O 1
ATOM 691 N N . ASP A 1 94 ? 30.576 12.046 -3.113 1.00 40.97 94 ASP A N 1
ATOM 692 C CA . ASP A 1 94 ? 29.273 11.372 -3.050 1.00 40.97 94 ASP A CA 1
ATOM 693 C C . ASP A 1 94 ? 29.390 9.938 -2.486 1.00 40.97 94 ASP A C 1
ATOM 695 O O . ASP A 1 94 ? 28.496 9.394 -1.831 1.00 40.97 94 ASP A O 1
ATOM 699 N N . ARG A 1 95 ? 30.581 9.341 -2.636 1.00 46.56 95 ARG A N 1
ATOM 700 C CA . ARG A 1 95 ? 30.936 8.033 -2.068 1.00 46.56 95 ARG A CA 1
ATOM 701 C C . ARG A 1 95 ? 31.162 8.095 -0.551 1.00 46.56 95 ARG A C 1
ATOM 703 O O . ARG A 1 95 ? 30.887 7.116 0.141 1.00 46.56 95 ARG A O 1
ATOM 710 N N . ARG A 1 96 ? 31.609 9.236 -0.004 1.00 47.97 96 ARG A N 1
ATOM 711 C CA . ARG A 1 96 ? 31.847 9.416 1.446 1.00 47.97 96 ARG A CA 1
ATOM 712 C C . ARG A 1 96 ? 30.561 9.613 2.249 1.00 47.97 96 ARG A C 1
ATOM 714 O O . ARG A 1 96 ? 30.515 9.190 3.403 1.00 47.97 96 ARG A O 1
ATOM 721 N N . ARG A 1 97 ? 29.514 10.205 1.661 1.00 46.50 97 ARG A N 1
ATOM 722 C CA . ARG A 1 97 ? 28.209 10.393 2.327 1.00 46.50 97 ARG A CA 1
ATOM 723 C C . ARG A 1 97 ? 27.492 9.070 2.604 1.00 46.50 97 ARG A C 1
ATOM 725 O O . ARG A 1 97 ? 26.939 8.899 3.686 1.00 46.50 97 ARG A O 1
ATOM 732 N N . ARG A 1 98 ? 27.591 8.103 1.684 1.00 51.19 98 ARG A N 1
ATOM 733 C CA . ARG A 1 98 ? 26.986 6.765 1.836 1.00 51.19 98 ARG A CA 1
ATOM 734 C C . ARG A 1 98 ? 27.601 5.944 2.974 1.00 51.19 98 ARG A C 1
ATOM 736 O O . ARG A 1 98 ? 26.902 5.148 3.586 1.00 51.19 98 ARG A O 1
ATOM 743 N N . LEU A 1 99 ? 28.877 6.169 3.303 1.00 48.88 99 LEU A N 1
ATOM 744 C CA . LEU A 1 99 ? 29.569 5.420 4.360 1.00 48.88 99 LEU A CA 1
ATOM 745 C C . LEU A 1 99 ? 29.258 5.939 5.779 1.00 48.88 99 LEU A C 1
ATOM 747 O O . LEU A 1 99 ? 29.327 5.178 6.738 1.00 48.88 99 LEU A O 1
ATOM 751 N N . ARG A 1 100 ? 28.886 7.220 5.928 1.00 50.34 100 ARG A N 1
ATOM 752 C CA . ARG A 1 100 ? 28.579 7.824 7.241 1.00 50.34 100 ARG A CA 1
ATOM 753 C C . ARG A 1 100 ? 27.198 7.431 7.785 1.00 50.34 100 ARG A C 1
ATOM 755 O O . ARG A 1 100 ? 27.041 7.335 8.996 1.00 50.34 100 ARG A O 1
ATOM 762 N N . LEU A 1 101 ? 26.232 7.141 6.911 1.00 47.75 101 LEU A N 1
ATOM 763 C CA . LEU A 1 101 ? 24.877 6.713 7.297 1.00 47.75 101 LEU A CA 1
ATOM 764 C C . LEU A 1 101 ? 24.822 5.276 7.853 1.00 47.75 101 LEU A C 1
ATOM 766 O O . LEU A 1 101 ? 23.930 4.966 8.634 1.00 47.75 101 LEU A O 1
ATOM 770 N N . GLY A 1 102 ? 25.791 4.415 7.519 1.00 47.41 102 GLY A N 1
ATOM 771 C CA . GLY A 1 102 ? 25.835 3.033 8.018 1.00 47.41 102 GLY A CA 1
ATOM 772 C C . GLY A 1 102 ? 26.306 2.883 9.471 1.00 47.41 102 GLY A C 1
ATOM 773 O O . GLY A 1 102 ? 25.966 1.901 10.121 1.00 47.41 102 GLY A O 1
ATOM 774 N N . ILE A 1 103 ? 27.068 3.845 10.007 1.00 52.47 103 ILE A N 1
ATOM 775 C CA . ILE A 1 103 ? 27.702 3.719 11.335 1.00 52.47 103 ILE A CA 1
ATOM 776 C C . ILE A 1 103 ? 26.786 4.230 12.463 1.00 52.47 103 ILE A C 1
ATOM 778 O O . ILE A 1 103 ? 26.817 3.698 13.570 1.00 52.47 103 ILE A O 1
ATOM 782 N N . ILE A 1 104 ? 25.911 5.203 12.188 1.00 49.41 104 ILE A N 1
ATOM 783 C CA . ILE A 1 104 ? 24.987 5.756 13.199 1.00 49.41 104 ILE A CA 1
ATOM 784 C C . ILE A 1 104 ? 23.889 4.736 13.574 1.00 49.41 104 ILE A C 1
ATOM 786 O O . ILE A 1 104 ? 23.425 4.721 14.712 1.00 49.41 104 ILE A O 1
ATOM 790 N N . ALA A 1 105 ? 23.546 3.812 12.670 1.00 45.94 105 ALA A N 1
ATOM 791 C CA . ALA A 1 105 ? 22.517 2.794 12.894 1.00 45.94 105 ALA A CA 1
ATOM 792 C C . ALA A 1 105 ? 22.916 1.669 13.876 1.00 45.94 105 ALA A C 1
ATOM 794 O O . ALA A 1 105 ? 22.039 0.969 14.372 1.00 45.94 105 ALA A O 1
ATOM 795 N N . LEU A 1 106 ? 24.207 1.492 14.193 1.00 51.19 106 LEU A N 1
ATOM 796 C CA . LEU A 1 106 ? 24.665 0.434 15.111 1.00 51.19 106 LEU A CA 1
ATOM 797 C C . LEU A 1 106 ? 24.907 0.910 16.551 1.00 51.19 106 LEU A C 1
ATOM 799 O O . LEU A 1 106 ? 24.906 0.090 17.464 1.00 51.19 106 LEU A O 1
ATOM 803 N N . VAL A 1 107 ? 25.059 2.217 16.791 1.00 51.59 107 VAL A N 1
ATOM 804 C CA . VAL A 1 107 ? 25.332 2.742 18.145 1.00 51.59 107 VAL A CA 1
ATOM 805 C C . VAL A 1 107 ? 24.042 3.006 18.938 1.00 51.59 107 VAL A C 1
ATOM 807 O O . VAL A 1 107 ? 24.052 2.924 20.162 1.00 51.59 107 VAL A O 1
ATOM 810 N N . ALA A 1 108 ? 22.901 3.220 18.273 1.00 47.41 108 ALA A N 1
ATOM 811 C CA . ALA A 1 108 ? 21.621 3.467 18.951 1.00 47.41 108 ALA A CA 1
ATOM 812 C C . ALA A 1 108 ? 20.913 2.197 19.476 1.00 47.41 108 ALA A C 1
ATOM 814 O O . ALA A 1 108 ? 20.022 2.300 20.314 1.00 47.41 108 ALA A O 1
ATOM 815 N N . ILE A 1 109 ? 21.304 0.997 19.025 1.00 50.81 109 ILE A N 1
ATOM 816 C CA . ILE A 1 109 ? 20.610 -0.266 19.363 1.00 50.81 109 ILE A CA 1
ATOM 817 C C . ILE A 1 109 ? 21.260 -0.990 20.563 1.00 50.81 109 ILE A C 1
ATOM 819 O O . ILE A 1 109 ? 20.627 -1.821 21.210 1.00 50.81 109 ILE A O 1
ATOM 823 N N . GLY A 1 110 ? 22.491 -0.634 20.944 1.00 44.19 110 GLY A N 1
ATOM 824 C CA . GLY A 1 110 ? 23.216 -1.293 22.040 1.00 44.19 110 GLY A CA 1
ATOM 825 C C . GLY A 1 110 ? 22.788 -0.911 23.466 1.00 44.19 110 GLY A C 1
ATOM 826 O O . GLY A 1 110 ? 23.178 -1.596 24.405 1.00 44.19 110 GLY A O 1
ATOM 827 N N . ALA A 1 111 ? 21.998 0.152 23.660 1.00 49.47 111 ALA A N 1
ATOM 828 C CA . ALA A 1 111 ? 21.720 0.694 24.998 1.00 49.47 111 ALA A CA 1
ATOM 829 C C . ALA A 1 111 ? 20.345 0.324 25.591 1.00 49.47 111 ALA A C 1
ATOM 831 O O . ALA A 1 111 ? 20.092 0.637 26.750 1.00 49.47 111 ALA A O 1
ATOM 832 N N . ILE A 1 112 ? 19.457 -0.350 24.848 1.00 50.78 112 ILE A N 1
ATOM 833 C CA . ILE A 1 112 ? 18.066 -0.590 25.299 1.00 50.78 112 ILE A CA 1
ATOM 834 C C . ILE A 1 112 ? 17.838 -2.031 25.811 1.00 50.78 112 ILE A C 1
ATOM 836 O O . ILE A 1 112 ? 16.846 -2.300 26.481 1.00 50.78 112 ILE A O 1
ATOM 840 N N . VAL A 1 113 ? 18.777 -2.964 25.608 1.00 48.09 113 VAL A N 1
ATOM 841 C CA . VAL A 1 113 ? 18.554 -4.401 25.910 1.00 48.09 113 VAL A CA 1
ATOM 842 C C . VAL A 1 113 ? 19.057 -4.848 27.300 1.00 48.09 113 VAL A C 1
ATOM 844 O O . VAL A 1 113 ? 18.916 -6.009 27.659 1.00 48.09 113 VAL A O 1
ATOM 847 N N . LEU A 1 114 ? 19.575 -3.950 28.146 1.00 48.75 114 LEU A N 1
ATOM 848 C CA . LEU A 1 114 ? 20.049 -4.313 29.501 1.00 48.75 114 LEU A CA 1
ATOM 849 C C . LEU A 1 114 ? 19.234 -3.710 30.663 1.00 48.75 114 LEU A C 1
ATOM 851 O O . LEU A 1 114 ? 19.588 -3.923 31.818 1.00 48.75 114 LEU A O 1
ATOM 855 N N . GLY A 1 115 ? 18.136 -2.993 30.390 1.00 46.09 115 GLY A N 1
ATOM 856 C CA . GLY A 1 115 ? 17.381 -2.255 31.419 1.00 46.09 115 GLY A CA 1
ATOM 857 C C . GLY A 1 115 ? 16.110 -2.918 31.964 1.00 46.09 115 GLY A C 1
ATOM 858 O O . GLY A 1 115 ? 15.642 -2.518 33.024 1.00 46.09 115 GLY A O 1
ATOM 859 N N . SER A 1 116 ? 15.548 -3.924 31.288 1.00 50.66 116 SER A N 1
ATOM 860 C CA . SER A 1 116 ? 14.168 -4.373 31.567 1.00 50.66 116 SER A CA 1
ATOM 861 C C . SER A 1 116 ? 14.056 -5.835 32.006 1.00 50.66 116 SER A C 1
ATOM 863 O O . SER A 1 116 ? 13.035 -6.467 31.758 1.00 50.66 116 SER A O 1
ATOM 865 N N . PHE A 1 117 ? 15.093 -6.392 32.647 1.00 43.44 117 PHE A N 1
ATOM 866 C CA . PHE A 1 117 ? 15.075 -7.789 33.116 1.00 43.44 117 PHE A CA 1
ATOM 867 C C . PHE A 1 117 ? 14.809 -7.974 34.614 1.00 43.44 117 PHE A C 1
ATOM 869 O O . PHE A 1 117 ? 15.005 -9.062 35.143 1.00 43.44 117 PHE A O 1
ATOM 876 N N . LEU A 1 118 ? 14.344 -6.951 35.326 1.00 47.94 118 LEU A N 1
ATOM 877 C CA . LEU A 1 118 ? 13.920 -7.111 36.714 1.00 47.94 118 LEU A CA 1
ATOM 878 C C . LEU A 1 118 ? 12.748 -6.177 36.973 1.00 47.94 118 LEU A C 1
ATOM 880 O O . LEU A 1 118 ? 12.984 -5.006 37.233 1.00 47.94 118 LEU A O 1
ATOM 884 N N . LEU A 1 119 ? 11.514 -6.684 36.866 1.00 47.34 119 LEU A N 1
ATOM 885 C CA . LEU A 1 119 ? 10.394 -6.401 37.778 1.00 47.34 119 LEU A CA 1
ATOM 886 C C . LEU A 1 119 ? 9.094 -7.052 37.273 1.00 47.34 119 LEU A C 1
ATOM 888 O O . LEU A 1 119 ? 8.715 -6.911 36.115 1.00 47.34 119 LEU A O 1
ATOM 892 N N . THR A 1 120 ? 8.386 -7.662 38.228 1.00 43.50 120 THR A N 1
ATOM 893 C CA . THR A 1 120 ? 7.032 -8.251 38.186 1.00 43.50 120 THR A CA 1
ATOM 894 C C . THR A 1 120 ? 6.976 -9.694 37.657 1.00 43.50 120 THR A C 1
ATOM 896 O O . THR A 1 120 ? 7.300 -9.967 36.512 1.00 43.50 120 THR A O 1
ATOM 899 N N . GLY A 1 121 ? 6.674 -10.720 38.457 1.00 36.81 121 GLY A N 1
ATOM 900 C CA . GLY A 1 121 ? 5.929 -10.767 39.722 1.00 36.81 121 GLY A CA 1
ATOM 901 C C . GLY A 1 121 ? 4.579 -11.427 39.451 1.00 36.81 121 GLY A C 1
ATOM 902 O O . GLY A 1 121 ? 3.818 -10.927 38.635 1.00 36.81 121 GLY A O 1
ATOM 903 N N . GLY A 1 122 ? 4.356 -12.586 40.069 1.00 39.25 122 GLY A N 1
ATOM 904 C CA . GLY A 1 122 ? 3.355 -13.576 39.677 1.00 39.25 122 GLY A CA 1
ATOM 905 C C . GLY A 1 122 ? 1.884 -13.180 39.827 1.00 39.25 122 GLY A C 1
ATOM 906 O O . GLY A 1 122 ? 1.529 -12.208 40.487 1.00 39.25 122 GLY A O 1
ATOM 907 N N . GLY A 1 123 ? 1.036 -14.016 39.229 1.00 33.53 123 GLY A N 1
ATOM 908 C CA . GLY A 1 123 ? -0.418 -13.915 39.285 1.00 33.53 123 GLY A CA 1
ATOM 909 C C . GLY A 1 123 ? -1.073 -14.963 38.391 1.00 33.53 123 GLY A C 1
ATOM 910 O O . GLY A 1 123 ? -1.461 -14.676 37.267 1.00 33.53 123 GLY A O 1
ATOM 911 N N . GLU A 1 124 ? -1.138 -16.191 38.891 1.00 38.22 124 GLU A N 1
ATOM 912 C CA . GLU A 1 124 ? -1.877 -17.320 38.326 1.00 38.22 124 GLU A CA 1
ATOM 913 C C . GLU A 1 124 ? -3.390 -17.059 38.414 1.00 38.22 124 GLU A C 1
ATOM 915 O O . GLU A 1 124 ? -3.874 -16.724 39.488 1.00 38.22 124 GLU A O 1
ATOM 920 N N . THR A 1 125 ? -4.147 -17.227 37.324 1.00 33.50 125 THR A N 1
ATOM 921 C CA . THR A 1 125 ? -5.516 -17.774 37.383 1.00 33.50 125 THR A CA 1
ATOM 922 C C . THR A 1 125 ? -5.912 -18.430 36.061 1.00 33.50 125 THR A C 1
ATOM 924 O O . THR A 1 125 ? -5.717 -17.919 34.962 1.00 33.50 125 THR A O 1
ATOM 927 N N . THR A 1 126 ? -6.452 -19.623 36.239 1.00 39.84 126 THR A N 1
ATOM 928 C CA . THR A 1 126 ? -6.942 -20.624 35.301 1.00 39.84 126 THR A CA 1
ATOM 929 C C . THR A 1 126 ? -8.275 -20.213 34.669 1.00 39.84 126 THR A C 1
ATOM 931 O O . THR A 1 126 ? -9.147 -19.691 35.357 1.00 39.84 126 THR A O 1
ATOM 934 N N . GLY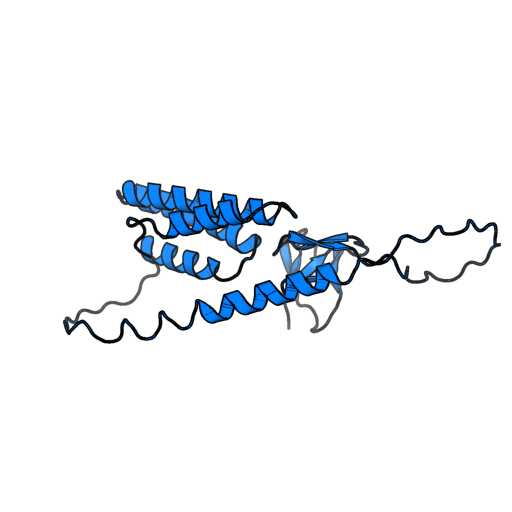 A 1 127 ? -8.495 -20.559 33.398 1.00 30.92 127 GLY A N 1
ATOM 935 C CA . GLY A 1 127 ? -9.828 -20.520 32.784 1.00 30.92 127 GLY A CA 1
ATOM 936 C C . GLY A 1 127 ? -9.767 -20.633 31.266 1.00 30.92 127 GLY A C 1
ATOM 937 O O . GLY A 1 127 ? -9.465 -19.661 30.586 1.00 30.92 127 GLY A O 1
ATOM 938 N N . GLY A 1 128 ? -9.992 -21.835 30.735 1.00 40.09 128 GLY A N 1
ATOM 939 C CA . GLY A 1 128 ? -9.907 -22.107 29.303 1.00 40.09 128 GLY A CA 1
ATOM 940 C C . GLY A 1 128 ? -11.119 -21.636 28.500 1.00 40.09 128 GLY A C 1
ATOM 941 O O . GLY A 1 128 ? -12.219 -21.580 29.028 1.00 40.09 128 GLY A O 1
ATOM 942 N N . GLN A 1 129 ? -10.907 -21.396 27.204 1.00 29.20 129 GLN A N 1
ATOM 943 C CA . GLN A 1 129 ? -11.769 -21.860 26.108 1.00 29.20 129 GLN A CA 1
ATOM 944 C C . GLN A 1 129 ? -11.060 -21.583 24.762 1.00 29.20 129 GLN A C 1
ATOM 946 O O . GLN A 1 129 ? -10.584 -20.483 24.506 1.00 29.20 129 GLN A O 1
ATOM 951 N N . SER A 1 130 ? -11.010 -22.582 23.885 1.00 41.41 130 SER A N 1
ATOM 952 C CA . SER A 1 130 ? -10.850 -22.449 22.424 1.00 41.41 130 SER A CA 1
ATOM 953 C C . SER A 1 130 ? -12.143 -22.967 21.770 1.00 41.41 130 SER A C 1
ATOM 955 O O . SER A 1 130 ? -12.858 -23.721 22.435 1.00 41.41 130 SER A O 1
ATOM 957 N N . PRO A 1 131 ? -12.405 -22.768 20.464 1.00 58.44 131 PRO A N 1
ATOM 958 C CA . PRO A 1 131 ? -12.020 -21.678 19.565 1.00 58.44 131 PRO A CA 1
ATOM 959 C C . PRO A 1 131 ? -13.250 -21.099 18.819 1.00 58.44 131 PRO A C 1
ATOM 961 O O . PRO A 1 131 ? -14.198 -21.811 18.498 1.00 58.44 131 PRO A O 1
ATOM 964 N N . SER A 1 132 ? -13.227 -19.816 18.460 1.00 40.47 132 SER A N 1
ATOM 965 C CA . SER A 1 132 ? -14.000 -19.275 17.331 1.00 40.47 132 SER A CA 1
ATOM 966 C C . SER A 1 132 ? -13.308 -18.019 16.817 1.00 40.47 132 SER A C 1
ATOM 968 O O . SER A 1 132 ? -12.990 -17.103 17.566 1.00 40.47 132 SER A O 1
ATOM 970 N N . THR A 1 133 ? -13.010 -18.042 15.526 1.00 49.34 133 THR A N 1
ATOM 971 C CA . THR A 1 133 ? -12.295 -17.046 14.727 1.00 49.34 133 THR A CA 1
ATOM 972 C C . THR A 1 133 ? -13.082 -15.743 14.583 1.00 49.34 133 THR A C 1
ATOM 974 O O . THR A 1 133 ? -13.673 -15.476 13.542 1.00 49.34 133 THR A O 1
ATOM 977 N N . ALA A 1 134 ? -13.059 -14.915 15.617 1.00 49.56 134 ALA A N 1
ATOM 978 C CA . ALA A 1 134 ? -13.174 -13.471 15.489 1.00 49.56 134 ALA A CA 1
ATOM 979 C C . ALA A 1 134 ? -12.067 -12.912 16.375 1.00 49.56 134 ALA A C 1
ATOM 981 O O . ALA A 1 134 ? -12.182 -12.922 17.599 1.00 49.56 134 ALA A O 1
ATOM 982 N N . LEU A 1 135 ? -10.931 -12.566 15.767 1.00 59.03 135 LEU A N 1
ATOM 983 C CA . LEU A 1 135 ? -9.888 -11.884 16.519 1.00 59.03 135 LEU A CA 1
ATOM 984 C C . LEU A 1 135 ? -10.495 -10.585 17.055 1.00 59.03 135 LEU A C 1
ATOM 986 O O . LEU A 1 135 ? -11.193 -9.886 16.320 1.00 59.03 135 LEU A O 1
ATOM 990 N N . ASP A 1 136 ? -10.243 -10.297 18.326 1.00 81.12 136 ASP A N 1
ATOM 991 C CA . ASP A 1 136 ? -10.578 -9.013 18.928 1.00 81.12 136 ASP A CA 1
ATOM 992 C C . ASP A 1 136 ? -10.063 -7.863 18.025 1.00 81.12 136 ASP A C 1
ATOM 994 O O . ASP A 1 136 ? -8.931 -7.956 17.536 1.00 81.12 136 ASP A O 1
ATOM 998 N N . PRO A 1 137 ? -10.859 -6.807 17.754 1.00 75.38 137 PRO A N 1
ATOM 999 C CA . PRO A 1 137 ? -10.477 -5.740 16.823 1.00 75.38 137 PRO A CA 1
ATOM 1000 C C . PRO A 1 137 ? -9.140 -5.078 17.174 1.00 75.38 137 PRO A C 1
ATOM 1002 O O . PRO A 1 137 ? -8.364 -4.728 16.286 1.00 75.38 137 PRO A O 1
ATOM 1005 N N . VAL A 1 138 ? -8.828 -4.960 18.469 1.00 79.25 138 VAL A N 1
ATOM 1006 C CA . VAL A 1 138 ? -7.550 -4.409 18.935 1.00 79.25 138 VAL A CA 1
ATOM 1007 C C . VAL A 1 138 ? -6.411 -5.386 18.643 1.00 79.25 138 VAL A C 1
ATOM 1009 O O . VAL A 1 138 ? -5.366 -4.986 18.130 1.00 79.25 138 VAL A O 1
ATOM 1012 N N . ALA A 1 139 ? -6.616 -6.681 18.891 1.00 78.19 139 ALA A N 1
ATOM 1013 C CA . ALA A 1 139 ? -5.643 -7.716 18.548 1.00 78.19 139 ALA A CA 1
ATOM 1014 C C . ALA A 1 139 ? -5.368 -7.806 17.032 1.00 78.19 139 ALA A C 1
ATOM 1016 O O . ALA A 1 139 ? -4.213 -7.979 16.634 1.00 78.19 139 ALA A O 1
ATOM 1017 N N . ALA A 1 140 ? -6.396 -7.665 16.185 1.00 77.94 140 ALA A N 1
ATOM 1018 C CA . ALA A 1 140 ? -6.250 -7.647 14.726 1.00 77.94 140 AL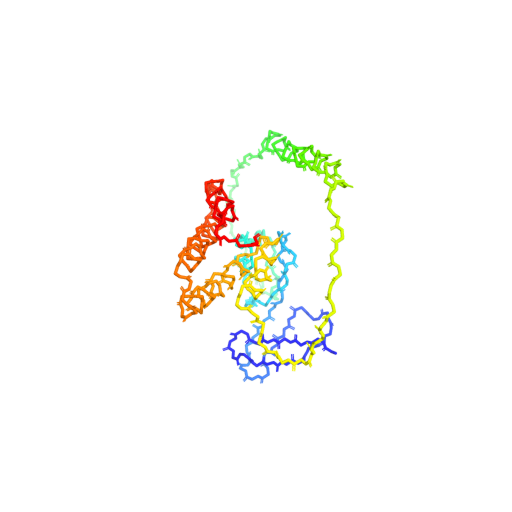A A CA 1
ATOM 1019 C C . ALA A 1 140 ? -5.407 -6.449 14.267 1.00 77.94 140 ALA A C 1
ATOM 1021 O O . ALA A 1 140 ? -4.425 -6.614 13.540 1.00 77.94 140 ALA A O 1
ATOM 1022 N N . MET A 1 141 ? -5.712 -5.264 14.793 1.00 80.88 141 MET A N 1
ATOM 1023 C CA . MET A 1 141 ? -4.948 -4.047 14.539 1.00 80.88 141 MET A CA 1
ATOM 1024 C C . MET A 1 141 ? -3.471 -4.192 14.938 1.00 80.88 141 MET A C 1
ATOM 1026 O O . MET A 1 141 ? -2.586 -3.871 14.143 1.00 80.88 141 MET A O 1
ATOM 1030 N N . CYS A 1 142 ? -3.162 -4.705 16.136 1.00 80.19 142 CYS A N 1
ATOM 1031 C CA . CYS A 1 142 ? -1.769 -4.865 16.573 1.00 80.19 142 CYS A CA 1
ATOM 1032 C C . CYS A 1 142 ? -0.967 -5.823 15.665 1.00 80.19 142 CYS A C 1
ATOM 1034 O O . CYS A 1 142 ? 0.249 -5.667 15.516 1.00 80.19 142 CYS A O 1
ATOM 1036 N N . LEU A 1 143 ? -1.625 -6.806 15.036 1.00 77.31 143 LEU A N 1
ATOM 1037 C CA . LEU A 1 143 ? -0.995 -7.655 14.021 1.00 77.31 143 LEU A CA 1
ATOM 1038 C C . LEU A 1 143 ? -0.714 -6.881 12.730 1.00 77.31 143 LEU A C 1
ATOM 1040 O O . LEU A 1 143 ? 0.395 -6.978 12.210 1.00 77.31 143 LEU A O 1
ATOM 1044 N N . HIS A 1 144 ? -1.653 -6.059 12.257 1.00 76.50 144 HIS A N 1
ATOM 1045 C CA . HIS A 1 144 ? -1.432 -5.198 11.090 1.00 76.50 144 HIS A CA 1
ATOM 1046 C C . HIS A 1 144 ? -0.282 -4.198 11.315 1.00 76.50 144 HIS A C 1
ATOM 1048 O O . HIS A 1 144 ? 0.515 -3.944 10.410 1.00 76.50 144 HIS A O 1
ATOM 1054 N N . LEU A 1 145 ? -0.125 -3.671 12.537 1.00 73.81 145 LEU A N 1
ATOM 1055 C CA . LEU A 1 145 ? 0.980 -2.763 12.877 1.00 73.81 145 LEU A CA 1
ATOM 1056 C C . LEU A 1 145 ? 2.353 -3.447 12.864 1.00 73.81 145 LEU A C 1
ATOM 1058 O O . LEU A 1 145 ? 3.351 -2.807 12.525 1.00 73.81 145 LEU A O 1
ATOM 1062 N N . ARG A 1 146 ? 2.426 -4.751 13.155 1.00 70.75 146 ARG A N 1
ATOM 1063 C CA . ARG A 1 146 ? 3.677 -5.521 13.043 1.00 70.75 146 ARG A CA 1
ATOM 1064 C C . ARG A 1 146 ? 4.200 -5.607 11.608 1.00 70.75 146 ARG A C 1
ATOM 1066 O O . ARG A 1 146 ? 5.415 -5.653 11.419 1.00 70.75 146 ARG A O 1
ATOM 1073 N N . ASP A 1 147 ? 3.329 -5.550 10.605 1.00 61.84 147 ASP A N 1
ATOM 1074 C CA . ASP A 1 147 ? 3.725 -5.632 9.193 1.00 61.84 147 ASP A CA 1
ATOM 1075 C C . ASP A 1 147 ? 4.375 -4.339 8.657 1.00 61.84 147 ASP A C 1
ATOM 1077 O O . ASP A 1 147 ? 4.991 -4.343 7.584 1.00 61.84 147 ASP A O 1
ATOM 1081 N N . LEU A 1 148 ? 4.347 -3.242 9.430 1.00 65.19 148 LEU A N 1
ATOM 1082 C CA . LEU A 1 148 ? 5.041 -1.985 9.111 1.00 65.19 148 LEU A CA 1
ATOM 1083 C C . LEU A 1 148 ? 6.577 -2.085 9.229 1.00 65.19 148 LEU A C 1
ATOM 1085 O O . LEU A 1 148 ? 7.285 -1.158 8.839 1.00 65.19 148 LEU A O 1
ATOM 1089 N N . GLN A 1 149 ? 7.115 -3.214 9.705 1.00 57.81 149 GLN A N 1
ATOM 1090 C CA . GLN A 1 149 ? 8.558 -3.442 9.875 1.00 57.81 149 GLN A CA 1
ATOM 1091 C C . GLN A 1 149 ? 9.350 -3.526 8.560 1.00 57.81 149 GLN A C 1
ATOM 1093 O O . GLN A 1 149 ? 10.579 -3.451 8.578 1.00 57.81 149 GLN A O 1
ATOM 1098 N N . THR A 1 150 ? 8.683 -3.657 7.406 1.00 56.00 150 THR A N 1
ATOM 1099 C CA . THR A 1 150 ? 9.352 -3.569 6.101 1.00 56.00 150 THR A CA 1
ATOM 1100 C C . THR A 1 150 ? 8.796 -2.390 5.301 1.00 56.00 150 THR A C 1
ATOM 1102 O O . THR A 1 150 ? 7.603 -2.389 4.996 1.00 56.00 150 THR A O 1
ATOM 1105 N N . PRO A 1 151 ? 9.620 -1.389 4.924 1.00 55.69 151 PRO A N 1
ATOM 1106 C CA . PRO A 1 151 ? 9.161 -0.194 4.220 1.00 55.69 151 PRO A CA 1
ATOM 1107 C C . PRO A 1 151 ? 8.776 -0.545 2.777 1.00 55.69 151 PRO A C 1
ATOM 1109 O O . PRO A 1 151 ? 9.549 -0.424 1.826 1.00 55.69 151 PRO A O 1
ATOM 1112 N N . ARG A 1 152 ? 7.558 -1.055 2.627 1.00 60.41 152 ARG A N 1
ATOM 1113 C CA . ARG A 1 152 ? 6.950 -1.507 1.381 1.00 60.41 152 ARG A CA 1
ATOM 1114 C C . ARG A 1 152 ? 5.732 -0.625 1.125 1.00 60.41 152 ARG A C 1
ATOM 1116 O O . ARG A 1 152 ? 4.757 -0.676 1.864 1.00 60.41 152 ARG A O 1
ATOM 1123 N N . VAL A 1 153 ? 5.756 0.173 0.059 1.00 61.03 153 VAL A N 1
ATOM 1124 C CA . VAL A 1 153 ? 4.667 1.078 -0.369 1.00 61.03 153 VAL A CA 1
ATOM 1125 C C . VAL A 1 153 ? 3.334 0.327 -0.509 1.00 61.03 153 VAL A C 1
ATOM 1127 O O . VAL A 1 153 ? 2.276 0.854 -0.148 1.00 61.03 153 VAL A O 1
ATOM 1130 N N . GLY A 1 154 ? 3.384 -0.928 -0.973 1.00 61.31 154 GLY A N 1
ATOM 1131 C CA . GLY A 1 154 ? 2.221 -1.818 -1.023 1.00 61.31 154 GLY A CA 1
ATOM 1132 C C . GLY A 1 154 ? 1.697 -2.222 0.361 1.00 61.31 154 GLY A C 1
ATOM 1133 O O . GLY A 1 154 ? 0.483 -2.249 0.560 1.00 61.31 154 GLY A O 1
ATOM 1134 N N . ALA A 1 155 ? 2.590 -2.459 1.329 1.00 71.69 155 ALA A N 1
ATOM 1135 C CA . ALA A 1 155 ? 2.220 -2.779 2.708 1.00 71.69 155 ALA A CA 1
ATOM 1136 C C . ALA A 1 155 ? 1.571 -1.576 3.404 1.00 71.69 155 ALA A C 1
ATOM 1138 O O . ALA A 1 155 ? 0.507 -1.728 3.986 1.00 71.69 155 ALA A O 1
ATOM 1139 N N . PHE A 1 156 ? 2.110 -0.362 3.237 1.00 80.62 156 PHE A N 1
ATOM 1140 C CA . PHE A 1 156 ? 1.500 0.847 3.807 1.00 80.62 156 PHE A CA 1
ATOM 1141 C C . PHE A 1 156 ? 0.103 1.140 3.242 1.00 80.62 156 PHE A C 1
ATOM 1143 O O . PHE A 1 156 ? -0.759 1.658 3.945 1.00 80.62 156 PHE A O 1
ATOM 1150 N N . THR A 1 157 ? -0.146 0.813 1.968 1.00 79.56 157 THR A N 1
ATOM 1151 C CA . THR A 1 157 ? -1.478 0.993 1.365 1.00 79.56 157 THR A CA 1
ATOM 1152 C C . THR A 1 157 ? -2.492 0.017 1.955 1.00 79.56 157 THR A C 1
ATOM 1154 O O . THR A 1 157 ? -3.592 0.439 2.300 1.00 79.56 157 THR A O 1
ATOM 1157 N N . ARG A 1 158 ? -2.105 -1.254 2.110 1.00 77.38 158 ARG A N 1
ATOM 1158 C CA . ARG A 1 158 ? -2.933 -2.282 2.750 1.00 77.38 158 ARG A CA 1
ATOM 1159 C C . ARG A 1 158 ? -3.187 -1.966 4.227 1.00 77.38 158 ARG A C 1
ATOM 1161 O O . ARG A 1 158 ? -4.342 -1.907 4.635 1.00 77.38 158 ARG A O 1
ATOM 1168 N N . ALA A 1 159 ? -2.135 -1.645 4.975 1.00 83.38 159 ALA A N 1
ATOM 1169 C CA . ALA A 1 159 ? -2.234 -1.267 6.381 1.00 83.38 159 ALA A CA 1
ATOM 1170 C C . ALA A 1 159 ? -3.162 -0.057 6.571 1.00 83.38 159 ALA A C 1
ATOM 1172 O O . ALA A 1 159 ? -3.987 -0.038 7.472 1.00 83.38 159 ALA A O 1
ATOM 1173 N N . ALA A 1 160 ? -3.108 0.944 5.683 1.00 88.31 160 ALA A N 1
ATOM 1174 C CA . ALA A 1 160 ? -4.010 2.092 5.758 1.00 88.31 160 ALA A CA 1
ATOM 1175 C C . ALA A 1 160 ? -5.486 1.754 5.467 1.00 88.31 160 ALA A C 1
ATOM 1177 O O . ALA A 1 160 ? -6.367 2.464 5.956 1.00 88.31 160 ALA A O 1
ATOM 1178 N N . SER A 1 161 ? -5.778 0.738 4.646 1.00 81.44 161 SER A N 1
ATOM 1179 C CA . SER A 1 161 ? -7.155 0.258 4.454 1.00 81.44 161 SER A CA 1
ATOM 1180 C C . SER A 1 161 ? -7.642 -0.579 5.633 1.00 81.44 161 SER A C 1
ATOM 1182 O O . SER A 1 161 ? -8.780 -0.403 6.053 1.00 81.44 161 SER A O 1
ATOM 1184 N N . GLU A 1 162 ? -6.779 -1.422 6.199 1.00 85.38 162 GLU A N 1
ATOM 1185 C CA . GLU A 1 162 ? 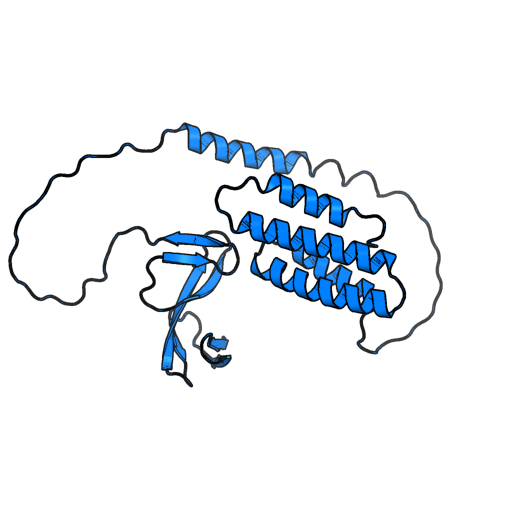-7.094 -2.240 7.376 1.00 85.38 162 GLU A CA 1
ATOM 1186 C C . GLU A 1 162 ? -7.332 -1.355 8.608 1.00 85.38 162 GLU A C 1
ATOM 1188 O O . GLU A 1 162 ? -8.395 -1.436 9.208 1.00 85.38 162 GLU A O 1
ATOM 1193 N N . LEU A 1 163 ? -6.454 -0.379 8.875 1.00 88.06 163 LEU A N 1
ATOM 1194 C CA . LEU A 1 163 ? -6.639 0.608 9.951 1.00 88.06 163 LEU A CA 1
ATOM 1195 C C . LEU A 1 163 ? -7.929 1.434 9.809 1.00 88.06 163 LEU A C 1
ATOM 1197 O O . LEU A 1 163 ? -8.437 1.952 10.798 1.00 88.06 163 LEU A O 1
ATOM 1201 N N . ALA A 1 164 ? -8.450 1.610 8.588 1.00 91.88 164 ALA A N 1
ATOM 1202 C CA . ALA A 1 164 ? -9.738 2.277 8.396 1.00 91.88 164 ALA A CA 1
ATOM 1203 C C . ALA A 1 164 ? -10.890 1.396 8.893 1.00 91.88 164 ALA A C 1
ATOM 1205 O O . ALA A 1 164 ? -11.719 1.865 9.665 1.00 91.88 164 ALA A O 1
ATOM 1206 N N . ALA A 1 165 ? -10.894 0.124 8.487 1.00 85.31 165 ALA A N 1
ATOM 1207 C CA . ALA A 1 165 ? -11.891 -0.845 8.926 1.00 85.31 165 ALA A CA 1
ATOM 1208 C C . ALA A 1 165 ? -11.821 -1.079 10.445 1.00 85.31 165 ALA A C 1
ATOM 1210 O O . ALA A 1 165 ? -12.859 -1.130 11.100 1.00 85.31 165 ALA A O 1
ATOM 1211 N N . ASP A 1 166 ? -10.609 -1.147 11.005 1.00 85.75 166 ASP A N 1
ATOM 1212 C CA . ASP A 1 166 ? -10.392 -1.289 12.446 1.00 85.75 166 ASP A CA 1
ATOM 1213 C C . ASP A 1 166 ? -10.948 -0.072 13.205 1.00 85.75 166 ASP A C 1
ATOM 1215 O O . ASP A 1 166 ? -11.657 -0.239 14.194 1.00 85.75 166 ASP A O 1
ATOM 1219 N N . ALA A 1 167 ? -10.710 1.156 12.724 1.00 89.50 167 ALA A N 1
ATOM 1220 C CA . ALA A 1 167 ? -11.259 2.363 13.347 1.00 89.50 167 ALA A CA 1
ATOM 1221 C C . ALA A 1 167 ? -12.797 2.381 13.356 1.00 89.50 167 ALA A C 1
ATOM 1223 O O . ALA A 1 167 ? -13.393 2.733 14.374 1.00 89.50 167 ALA A O 1
ATOM 1224 N N . ASP A 1 168 ? -13.436 1.983 12.253 1.00 89.56 168 ASP A N 1
ATOM 1225 C CA . ASP A 1 168 ? -14.899 1.924 12.157 1.00 89.56 168 ASP A CA 1
ATOM 1226 C C . ASP A 1 168 ? -15.477 0.842 13.088 1.00 89.56 168 ASP A C 1
ATOM 1228 O O . ASP A 1 168 ? -16.485 1.067 13.761 1.00 89.56 168 ASP A O 1
ATOM 1232 N N . ALA A 1 169 ? -14.809 -0.313 13.197 1.00 84.00 169 ALA A N 1
ATOM 1233 C CA . ALA A 1 169 ? -15.192 -1.379 14.123 1.00 84.00 169 ALA A CA 1
ATOM 1234 C C . ALA A 1 169 ? -15.037 -0.960 15.597 1.00 84.00 169 ALA A C 1
ATOM 1236 O O . ALA A 1 169 ? -15.905 -1.246 16.422 1.00 84.00 169 ALA A O 1
ATOM 1237 N N . ILE A 1 170 ? -13.954 -0.254 15.929 1.00 82.56 170 ILE A N 1
ATOM 1238 C CA . ILE A 1 170 ? -13.675 0.258 17.277 1.00 82.56 170 ILE A CA 1
ATOM 1239 C C . ILE A 1 170 ? -14.694 1.334 17.682 1.00 82.56 170 ILE A C 1
ATOM 1241 O O . ILE A 1 170 ? -15.165 1.345 18.822 1.00 82.56 170 ILE A O 1
ATOM 1245 N N . GLU A 1 171 ? -15.069 2.221 16.758 1.00 91.62 171 GLU A N 1
ATOM 1246 C CA . GLU A 1 171 ? -16.109 3.224 16.999 1.00 91.62 171 GLU A CA 1
ATOM 1247 C C . GLU A 1 171 ? -17.479 2.571 17.202 1.00 91.62 171 GLU A C 1
ATOM 1249 O O . GLU A 1 171 ? -18.187 2.921 18.147 1.00 91.62 171 GLU A O 1
ATOM 1254 N N . ALA A 1 172 ? -17.827 1.573 16.382 1.00 87.25 172 ALA A N 1
ATOM 1255 C CA . ALA A 1 172 ? -19.060 0.802 16.539 1.00 87.25 172 ALA A CA 1
ATOM 1256 C C . ALA A 1 172 ? -19.122 0.046 17.881 1.00 87.25 172 ALA A C 1
ATOM 1258 O O . ALA A 1 172 ? -20.204 -0.132 18.439 1.00 87.25 172 ALA A O 1
ATOM 1259 N N . ALA A 1 173 ? -17.969 -0.353 18.427 1.00 89.12 173 ALA A N 1
ATOM 1260 C CA . ALA A 1 173 ? -17.844 -0.938 19.761 1.00 89.12 173 ALA A CA 1
ATOM 1261 C C . ALA A 1 173 ? -17.903 0.099 20.907 1.00 89.12 173 ALA A C 1
ATOM 1263 O O . ALA A 1 173 ? -17.845 -0.274 22.078 1.00 89.12 173 ALA A O 1
ATOM 1264 N 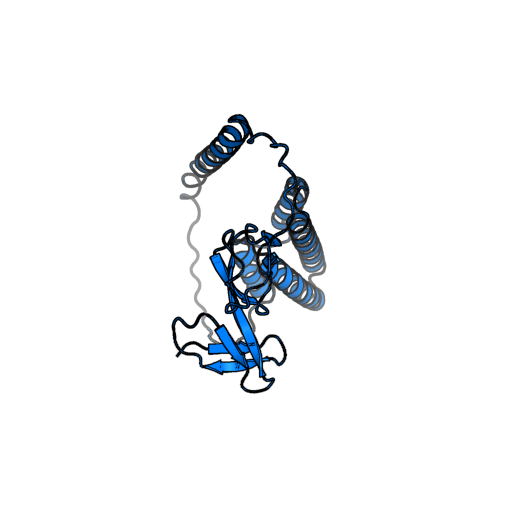N . GLY A 1 174 ? -18.029 1.394 20.594 1.00 91.69 174 GLY A N 1
ATOM 1265 C CA . GLY A 1 174 ? -18.205 2.478 21.563 1.00 91.69 174 GLY A CA 1
ATOM 1266 C C . GLY A 1 174 ? -16.911 3.130 22.055 1.00 91.69 174 GLY A C 1
ATOM 1267 O O . GLY A 1 174 ? -16.970 3.990 22.932 1.00 91.69 174 GLY A O 1
ATOM 1268 N N . ASN A 1 175 ? -15.747 2.773 21.502 1.00 89.19 175 ASN A N 1
ATOM 1269 C CA . ASN A 1 175 ? -14.466 3.366 21.892 1.00 89.19 175 ASN A CA 1
ATOM 1270 C C . ASN A 1 175 ? -14.030 4.460 20.903 1.00 89.19 175 ASN A C 1
ATOM 1272 O O . ASN A 1 175 ? -13.085 4.306 20.129 1.00 89.19 175 ASN A O 1
ATOM 1276 N N . THR A 1 176 ? -14.734 5.592 20.932 1.00 93.44 176 THR A N 1
ATOM 1277 C CA . THR A 1 176 ? -14.495 6.733 20.029 1.00 93.44 176 THR A CA 1
ATOM 1278 C C . THR A 1 176 ? -13.076 7.298 20.145 1.00 93.44 176 THR A C 1
ATOM 1280 O O . THR A 1 176 ? -12.448 7.614 19.137 1.00 93.44 176 THR A O 1
ATOM 1283 N N . GLN A 1 177 ? -12.525 7.351 21.360 1.00 92.56 177 GLN A N 1
ATOM 1284 C CA . GLN A 1 177 ? -11.176 7.860 21.618 1.00 92.56 177 GLN A CA 1
ATOM 1285 C C . GLN A 1 177 ? -10.082 6.996 20.968 1.00 92.56 177 GLN A C 1
ATOM 1287 O O . GLN A 1 177 ? -9.135 7.534 20.387 1.00 92.56 177 GLN A O 1
ATOM 1292 N N . LEU A 1 178 ? -10.214 5.666 21.022 1.00 89.06 178 LEU A N 1
ATOM 1293 C CA . LEU A 1 178 ? -9.308 4.758 20.318 1.00 89.06 178 LEU A CA 1
ATOM 1294 C C . LEU A 1 178 ? -9.507 4.852 18.801 1.00 89.06 178 LEU A C 1
ATOM 1296 O O . LEU A 1 178 ? -8.521 4.937 18.072 1.00 89.06 178 LEU A O 1
ATOM 1300 N N . ALA A 1 179 ? -10.751 4.907 18.316 1.00 89.38 179 ALA A N 1
ATOM 1301 C CA . ALA A 1 179 ? -11.034 5.041 16.886 1.00 89.38 179 ALA A CA 1
ATOM 1302 C C . ALA A 1 179 ? -10.377 6.298 16.287 1.00 89.38 179 ALA A C 1
ATOM 1304 O O . ALA A 1 179 ? -9.736 6.234 15.234 1.00 89.38 179 ALA A O 1
ATOM 1305 N N . ASP A 1 180 ? -10.446 7.433 16.986 1.00 95.00 180 ASP A N 1
ATOM 1306 C CA . ASP A 1 180 ? -9.804 8.675 16.554 1.00 95.00 180 ASP A CA 1
ATOM 1307 C C . ASP A 1 180 ? -8.273 8.584 16.560 1.00 95.00 180 ASP A C 1
ATOM 1309 O O . ASP A 1 180 ? -7.622 9.060 15.621 1.00 95.00 180 ASP A O 1
ATOM 1313 N N . ALA A 1 181 ? -7.683 7.916 17.556 1.00 89.69 181 ALA A N 1
ATOM 1314 C CA . ALA A 1 181 ? -6.247 7.640 17.582 1.00 89.69 181 ALA A CA 1
ATOM 1315 C C . ALA A 1 181 ? -5.810 6.780 16.380 1.00 89.69 181 ALA A C 1
ATOM 1317 O O . ALA A 1 181 ? -4.830 7.110 15.704 1.00 89.69 181 ALA A O 1
ATOM 1318 N N . VAL A 1 182 ? -6.580 5.743 16.041 1.00 89.69 182 VAL A N 1
ATOM 1319 C CA . VAL A 1 182 ? -6.327 4.881 14.875 1.00 89.69 182 VAL A CA 1
ATOM 1320 C C . VAL A 1 182 ? -6.470 5.662 13.561 1.00 89.69 182 VAL A C 1
ATOM 1322 O O . VAL A 1 182 ? -5.641 5.527 12.657 1.00 89.69 182 VAL A O 1
ATOM 1325 N N . ARG A 1 183 ? -7.447 6.573 13.453 1.00 95.38 183 ARG A N 1
ATOM 1326 C CA . ARG A 1 183 ? -7.596 7.471 12.290 1.00 95.38 183 ARG A CA 1
ATOM 1327 C C . ARG A 1 183 ? -6.417 8.431 12.132 1.00 95.38 183 ARG A C 1
ATOM 1329 O O . ARG A 1 183 ? -6.016 8.731 11.002 1.00 95.38 183 ARG A O 1
ATOM 1336 N N . VAL A 1 184 ? -5.859 8.939 13.234 1.00 93.38 184 VAL A N 1
ATOM 1337 C CA . VAL A 1 184 ? -4.620 9.740 13.224 1.00 93.38 184 VAL A CA 1
ATOM 1338 C C . VAL A 1 184 ? -3.453 8.896 12.709 1.00 93.38 184 VAL A C 1
ATOM 1340 O O . VAL A 1 184 ? -2.753 9.333 11.793 1.00 93.38 184 VAL A O 1
ATOM 1343 N N . LEU A 1 185 ? -3.291 7.673 13.217 1.00 90.19 185 LEU A N 1
ATOM 1344 C CA . LEU A 1 185 ? -2.239 6.758 12.776 1.00 90.19 185 LEU A CA 1
ATOM 1345 C C . LEU A 1 185 ? -2.342 6.430 11.285 1.00 90.19 185 LEU A C 1
ATOM 1347 O O . LEU A 1 185 ? -1.363 6.559 10.550 1.00 90.19 185 LEU A O 1
ATOM 1351 N N . ARG A 1 186 ? -3.545 6.118 10.799 1.00 94.19 186 ARG A N 1
ATOM 1352 C CA . ARG A 1 186 ? -3.803 5.895 9.372 1.00 94.19 186 ARG A CA 1
ATOM 1353 C C . ARG A 1 186 ? -3.359 7.079 8.509 1.00 94.19 186 ARG A C 1
ATOM 1355 O O . ARG A 1 186 ? -2.754 6.878 7.454 1.00 94.19 186 ARG A O 1
ATOM 1362 N N . ARG A 1 187 ? -3.653 8.316 8.931 1.00 92.38 187 ARG A N 1
ATOM 1363 C CA . ARG A 1 187 ? -3.219 9.525 8.207 1.00 92.38 187 ARG A CA 1
ATOM 1364 C C . ARG A 1 187 ? -1.697 9.628 8.147 1.00 92.38 187 ARG A C 1
ATOM 1366 O O . ARG A 1 187 ? -1.165 9.946 7.086 1.00 92.38 187 ARG A O 1
ATOM 1373 N N . ALA A 1 188 ? -1.005 9.313 9.239 1.00 89.25 188 ALA A N 1
ATOM 1374 C CA . ALA A 1 188 ? 0.453 9.320 9.274 1.00 89.25 188 ALA A CA 1
ATOM 1375 C C . ALA A 1 188 ? 1.068 8.236 8.366 1.00 89.25 188 ALA A C 1
ATOM 1377 O O . ALA A 1 188 ? 2.002 8.519 7.616 1.00 89.25 188 ALA A O 1
ATOM 1378 N N . VAL A 1 189 ? 0.488 7.029 8.342 1.00 86.88 189 VAL A N 1
ATOM 1379 C CA . VAL A 1 189 ? 0.880 5.936 7.429 1.00 86.88 189 VAL A CA 1
ATOM 1380 C C . VAL A 1 189 ? 0.744 6.352 5.959 1.00 86.88 189 VAL A C 1
ATOM 1382 O O . VAL A 1 189 ? 1.655 6.132 5.157 1.00 86.88 189 VAL A O 1
ATOM 1385 N N . ILE A 1 190 ? -0.370 6.996 5.599 1.00 87.25 190 ILE A N 1
ATOM 1386 C CA . ILE A 1 190 ? -0.606 7.534 4.251 1.00 87.25 190 ILE A CA 1
ATOM 1387 C C . ILE A 1 190 ? 0.419 8.620 3.899 1.00 87.25 190 ILE A C 1
ATOM 1389 O O . ILE A 1 190 ? 1.005 8.569 2.817 1.00 87.25 190 ILE A O 1
ATOM 1393 N N . GLY A 1 191 ? 0.662 9.562 4.814 1.00 85.81 191 GLY A N 1
ATOM 1394 C CA . GLY A 1 191 ? 1.619 10.650 4.613 1.00 85.81 191 GLY A CA 1
ATOM 1395 C C . GLY A 1 191 ? 3.037 10.141 4.367 1.00 85.81 191 GLY A C 1
ATOM 1396 O O . GLY A 1 191 ? 3.692 10.572 3.421 1.00 85.81 191 GLY A O 1
ATOM 1397 N N . TYR A 1 192 ? 3.488 9.157 5.147 1.00 83.81 192 TYR A N 1
ATOM 1398 C CA . TYR A 1 192 ? 4.798 8.540 4.947 1.00 83.81 192 TYR A CA 1
ATOM 1399 C C . TYR A 1 192 ? 4.892 7.759 3.639 1.00 83.81 192 TYR A C 1
ATOM 1401 O O . TYR A 1 192 ? 5.853 7.918 2.890 1.00 83.81 192 TYR A O 1
ATOM 1409 N N . ARG A 1 193 ? 3.867 6.966 3.303 1.00 85.44 193 ARG A N 1
ATOM 1410 C CA . ARG A 1 193 ? 3.789 6.277 2.008 1.00 85.44 193 ARG A CA 1
ATOM 1411 C C . ARG A 1 193 ? 3.935 7.255 0.843 1.00 85.44 193 ARG A C 1
ATOM 1413 O O . ARG A 1 193 ? 4.591 6.928 -0.143 1.00 85.44 193 ARG A O 1
ATOM 1420 N N . ASP A 1 194 ? 3.282 8.409 0.918 1.00 82.94 194 ASP A N 1
ATOM 1421 C CA . ASP A 1 194 ? 3.311 9.389 -0.164 1.00 82.94 194 ASP A CA 1
ATOM 1422 C C . ASP A 1 194 ? 4.651 10.140 -0.214 1.00 82.94 194 ASP A C 1
ATOM 1424 O O . ASP A 1 194 ? 5.177 10.332 -1.311 1.00 82.94 194 ASP A O 1
ATOM 1428 N N . ALA A 1 195 ? 5.280 10.410 0.937 1.00 81.12 195 ALA A N 1
ATOM 1429 C CA . ALA A 1 195 ? 6.660 10.901 1.005 1.00 81.12 195 ALA A CA 1
ATOM 1430 C C . ALA A 1 195 ? 7.662 9.921 0.363 1.00 81.12 195 ALA A C 1
ATOM 1432 O O . ALA A 1 195 ? 8.526 10.333 -0.410 1.00 81.12 195 ALA A O 1
ATOM 1433 N N . LEU A 1 196 ? 7.492 8.609 0.575 1.00 75.00 196 LEU A N 1
ATOM 1434 C CA . LEU A 1 196 ? 8.317 7.578 -0.071 1.00 75.00 196 LEU A CA 1
ATOM 1435 C C . LEU A 1 196 ? 8.154 7.533 -1.601 1.00 75.00 196 LEU A C 1
ATOM 1437 O O . LEU A 1 196 ? 9.057 7.079 -2.306 1.00 75.00 196 LEU A O 1
ATOM 1441 N N . LYS A 1 197 ? 7.013 7.979 -2.145 1.00 73.31 197 LYS A N 1
ATOM 1442 C CA . LYS A 1 197 ? 6.796 8.043 -3.603 1.00 73.31 197 LYS A CA 1
ATOM 1443 C C . LYS A 1 197 ? 7.477 9.255 -4.237 1.00 73.31 197 LYS A C 1
ATOM 1445 O O . LYS A 1 197 ? 7.839 9.195 -5.413 1.00 73.31 197 LYS A O 1
ATOM 1450 N N . THR A 1 198 ? 7.645 10.347 -3.495 1.00 74.94 198 THR A N 1
ATOM 1451 C CA . THR A 1 198 ? 8.326 11.552 -3.978 1.00 74.94 198 THR A CA 1
ATOM 1452 C C . THR A 1 198 ? 9.840 11.378 -3.854 1.00 74.94 198 THR A C 1
ATOM 1454 O O . THR A 1 198 ? 10.424 11.657 -2.811 1.00 74.94 198 THR A O 1
ATOM 1457 N N . GLN A 1 199 ? 10.500 10.891 -4.912 1.00 53.19 199 GLN A N 1
ATOM 1458 C CA . GLN A 1 199 ? 11.965 10.790 -4.938 1.00 53.19 199 GLN A CA 1
ATOM 1459 C C . GLN A 1 199 ? 12.591 12.186 -4.769 1.00 53.19 199 GLN A C 1
ATOM 1461 O O . GLN A 1 199 ? 12.495 13.015 -5.671 1.00 53.19 199 GLN A O 1
ATOM 1466 N N . GLY A 1 200 ? 13.225 12.436 -3.618 1.00 56.78 200 GLY A N 1
ATOM 1467 C CA . GLY A 1 200 ? 13.922 13.692 -3.306 1.00 56.78 200 GLY A CA 1
ATOM 1468 C C . GLY A 1 200 ? 13.271 14.569 -2.229 1.00 56.78 200 GLY A C 1
ATOM 1469 O O . GLY A 1 200 ? 13.807 15.636 -1.940 1.00 56.78 200 GLY A O 1
ATOM 1470 N N . GLY A 1 201 ? 12.150 14.143 -1.637 1.00 56.97 201 GLY A N 1
ATOM 1471 C CA . GLY A 1 201 ? 11.562 14.800 -0.466 1.00 56.97 201 GLY A CA 1
ATOM 1472 C C . GLY A 1 201 ? 12.237 14.374 0.840 1.00 56.97 201 GLY A C 1
ATOM 1473 O O . GLY A 1 201 ? 12.690 13.239 0.961 1.00 56.97 201 GLY A O 1
ATOM 1474 N N . ASP A 1 202 ? 12.294 15.286 1.810 1.00 65.81 202 ASP A N 1
ATOM 1475 C CA . ASP A 1 202 ? 12.666 14.973 3.191 1.00 65.81 202 ASP A CA 1
ATOM 1476 C C . ASP A 1 202 ? 11.540 14.146 3.839 1.00 65.81 202 ASP A C 1
ATOM 1478 O O . ASP A 1 202 ? 10.511 14.680 4.261 1.00 65.81 202 ASP A O 1
ATOM 1482 N N . ASP A 1 203 ? 11.703 12.823 3.867 1.00 76.25 203 ASP A N 1
ATOM 1483 C CA . ASP A 1 203 ? 10.765 11.896 4.500 1.00 76.25 203 ASP A CA 1
ATOM 1484 C C . ASP A 1 203 ? 10.857 11.926 6.034 1.00 76.25 203 ASP A C 1
ATOM 1486 O O . ASP A 1 203 ? 9.998 11.344 6.698 1.00 76.25 203 ASP A O 1
ATOM 1490 N N . THR A 1 204 ? 11.815 12.666 6.611 1.00 79.31 204 THR A N 1
ATOM 1491 C CA . THR A 1 204 ? 12.020 12.792 8.063 1.00 79.31 204 THR A CA 1
ATOM 1492 C C . THR A 1 204 ? 10.786 13.348 8.763 1.00 79.31 204 THR A C 1
ATOM 1494 O O . THR A 1 204 ? 10.392 12.839 9.811 1.00 79.31 204 THR A O 1
ATOM 1497 N N . ALA A 1 205 ? 10.127 14.355 8.181 1.00 79.94 205 ALA A N 1
ATOM 1498 C CA . ALA A 1 205 ? 8.913 14.928 8.761 1.00 79.94 205 ALA A CA 1
ATOM 1499 C C . ALA A 1 205 ? 7.752 13.920 8.766 1.00 79.94 205 ALA A C 1
ATOM 1501 O O . ALA A 1 205 ? 7.022 13.802 9.751 1.00 79.94 205 ALA A O 1
ATOM 1502 N N . ALA A 1 206 ? 7.603 13.150 7.686 1.00 83.00 206 ALA A N 1
ATOM 1503 C CA . ALA A 1 206 ? 6.565 12.131 7.583 1.00 83.00 206 ALA A CA 1
ATOM 1504 C C . ALA A 1 206 ? 6.865 10.910 8.474 1.00 83.00 206 ALA A C 1
ATOM 1506 O O . ALA A 1 206 ? 5.952 10.347 9.078 1.00 83.00 206 ALA A O 1
ATOM 1507 N N . ALA A 1 207 ? 8.141 10.541 8.614 1.00 79.88 207 ALA A N 1
ATOM 1508 C CA . ALA A 1 207 ? 8.604 9.511 9.538 1.00 79.88 207 ALA A CA 1
ATOM 1509 C C . ALA A 1 207 ? 8.348 9.919 10.996 1.00 79.88 207 ALA A C 1
ATOM 1511 O O . ALA A 1 207 ? 7.821 9.126 11.773 1.00 79.88 207 ALA A O 1
ATOM 1512 N N . ALA A 1 208 ? 8.653 11.170 11.355 1.00 79.38 208 ALA A N 1
ATOM 1513 C CA . ALA A 1 208 ? 8.400 11.716 12.685 1.00 79.38 208 ALA A CA 1
ATOM 1514 C C . ALA A 1 208 ? 6.900 11.743 13.011 1.00 79.38 208 ALA A C 1
ATOM 1516 O O . ALA A 1 208 ? 6.505 11.340 14.102 1.00 79.38 208 ALA A O 1
ATOM 1517 N N . ALA A 1 209 ? 6.058 12.139 12.052 1.00 82.88 209 ALA A N 1
ATOM 1518 C CA . ALA A 1 209 ? 4.607 12.104 12.216 1.00 82.88 209 ALA A CA 1
ATOM 1519 C C . ALA A 1 209 ? 4.083 10.675 12.441 1.00 82.88 209 ALA A C 1
ATOM 1521 O O . ALA A 1 209 ? 3.205 10.469 13.278 1.00 82.88 209 ALA A O 1
ATOM 1522 N N . MET A 1 210 ? 4.634 9.677 11.739 1.00 82.75 210 MET A N 1
ATOM 1523 C CA . MET A 1 210 ? 4.281 8.275 11.984 1.00 82.75 210 MET A CA 1
ATOM 1524 C C . MET A 1 210 ? 4.736 7.802 13.363 1.00 82.75 210 MET A C 1
ATOM 1526 O O . MET A 1 210 ? 3.935 7.221 14.089 1.00 82.75 210 MET A O 1
ATOM 1530 N N . ALA A 1 211 ? 5.980 8.085 13.750 1.00 81.75 211 ALA A N 1
ATOM 1531 C CA . ALA A 1 211 ? 6.506 7.718 15.062 1.00 81.75 211 ALA A CA 1
ATOM 1532 C C . ALA A 1 211 ? 5.689 8.348 16.201 1.00 81.75 211 ALA A C 1
ATOM 1534 O O . ALA A 1 211 ? 5.364 7.679 17.181 1.00 81.75 211 ALA A O 1
ATOM 1535 N N . GLN A 1 212 ? 5.294 9.613 16.048 1.00 84.94 212 GLN A N 1
ATOM 1536 C CA . GLN A 1 212 ? 4.437 10.298 17.008 1.00 84.94 212 GLN A CA 1
ATOM 1537 C C . GLN A 1 212 ? 3.044 9.665 17.082 1.00 84.94 212 GLN A C 1
ATOM 1539 O O . GLN A 1 212 ? 2.513 9.500 18.177 1.00 84.94 212 GLN A O 1
ATOM 1544 N N . ALA A 1 213 ? 2.461 9.282 15.943 1.00 85.31 213 ALA A N 1
ATOM 1545 C CA . ALA A 1 213 ? 1.159 8.628 15.926 1.00 85.31 213 ALA A CA 1
ATOM 1546 C C . ALA A 1 213 ? 1.196 7.230 16.564 1.00 85.31 213 ALA A C 1
ATOM 1548 O O . ALA A 1 213 ? 0.268 6.885 17.287 1.00 85.31 213 ALA A O 1
ATOM 1549 N N . LEU A 1 214 ? 2.272 6.466 16.347 1.00 81.81 214 LEU A N 1
ATOM 1550 C CA . LEU A 1 214 ? 2.510 5.175 17.006 1.00 81.81 214 LEU A CA 1
ATOM 1551 C C . LEU A 1 214 ? 2.749 5.322 18.514 1.00 81.81 214 LEU A C 1
ATOM 1553 O O . LEU A 1 214 ? 2.428 4.426 19.274 1.00 81.81 214 LEU A O 1
ATOM 1557 N N . SER A 1 215 ? 3.273 6.465 18.962 1.00 84.31 215 SER A N 1
ATOM 1558 C CA . SER A 1 215 ? 3.503 6.746 20.388 1.00 84.31 215 SER A CA 1
ATOM 1559 C C . SER A 1 215 ? 2.250 7.258 21.116 1.00 84.31 215 SER A C 1
ATOM 1561 O O . SER A 1 215 ? 2.345 7.721 22.254 1.00 84.31 215 SER A O 1
ATOM 1563 N N . ASN A 1 216 ? 1.083 7.264 20.465 1.00 83.88 216 ASN A N 1
ATOM 1564 C CA . ASN A 1 216 ? -0.147 7.762 21.069 1.00 83.88 216 ASN A CA 1
ATOM 1565 C C . ASN A 1 216 ? -0.581 6.823 22.213 1.00 83.88 216 ASN A C 1
ATOM 1567 O O . ASN A 1 216 ? -0.830 5.651 21.950 1.00 83.88 216 ASN A O 1
ATOM 1571 N N . PRO A 1 217 ? -0.750 7.318 23.456 1.00 83.69 217 PRO A N 1
ATOM 1572 C CA . PRO A 1 217 ? -1.053 6.483 24.625 1.00 83.69 217 PRO A CA 1
ATOM 1573 C C . PRO A 1 217 ? -2.416 5.786 24.555 1.00 83.69 217 PRO A C 1
ATOM 1575 O O . PRO A 1 217 ? -2.697 4.899 25.354 1.00 83.69 217 PRO A O 1
ATOM 1578 N N . ASN A 1 218 ? -3.279 6.202 23.627 1.00 83.94 218 ASN A N 1
ATOM 1579 C CA . ASN A 1 218 ? -4.550 5.536 23.387 1.00 83.94 218 ASN A CA 1
ATOM 1580 C C . ASN A 1 218 ? -4.396 4.290 22.516 1.00 83.94 218 ASN A C 1
ATOM 1582 O O . ASN A 1 218 ? -5.328 3.503 22.477 1.00 83.94 218 ASN A O 1
ATOM 1586 N N . ILE A 1 219 ? -3.272 4.107 21.817 1.00 82.38 219 ILE A N 1
ATOM 1587 C CA . ILE A 1 219 ? -3.001 2.903 21.033 1.00 82.38 219 ILE A CA 1
ATOM 1588 C C . ILE A 1 219 ? -2.334 1.891 21.980 1.00 82.38 219 ILE A C 1
ATOM 1590 O O . ILE A 1 219 ? -1.274 2.177 22.530 1.00 82.38 219 ILE A O 1
ATOM 1594 N N . PRO A 1 220 ? -2.959 0.730 22.237 1.00 77.31 220 PRO A N 1
ATOM 1595 C CA . PRO A 1 220 ? -2.482 -0.235 23.232 1.00 77.31 220 PRO A CA 1
ATOM 1596 C C . PRO A 1 220 ? -1.330 -1.127 22.727 1.00 77.31 220 PRO A C 1
ATOM 1598 O O . PRO A 1 220 ? -0.946 -2.080 23.407 1.00 77.31 220 PRO A O 1
ATOM 1601 N N . CYS A 1 221 ? -0.801 -0.828 21.541 1.00 76.06 221 CYS A N 1
ATOM 1602 C CA . CYS A 1 221 ? 0.357 -1.435 20.904 1.00 76.06 221 CYS A CA 1
ATOM 1603 C C . CYS A 1 221 ? 1.227 -0.325 20.281 1.00 76.06 221 CYS A C 1
ATOM 1605 O O . CYS A 1 221 ? 2.425 -0.604 20.090 1.00 76.06 221 CYS A O 1
#

pLDDT: mean 70.39, std 20.94, range [29.2, 96.38]

Foldseek 3Di:
DDWDQDPVPRDIDDDDPPDQKDADPPPRAIWGWDADPVARDIDTDHPPDQWDADQWQRDIDGNDPDDDPDDDDDDDDDDDDDDDDDDDDDDPVVVVVVVVVVPVVPPVPPPPPPPPPDDDDDDDDDDDDDDDPDPDLLRVLVVLVVQVPDNILVSLVVNLVSLLVSLVVCVVVVNPVLSVLSVQLSVLSVQLSVQSNPPPDDSVVSVVSNVVSVVPPSRPD

Secondary structure (DSSP, 8-state):
--EEE-TTT--EEE--TT-SEEE-TTT--EEEEEE-TTT--EEEE-TT-SEEE-TTT-PEEE--S-----------------PPPPPPPPPTHHHHHHHHHHHHHHHSSTTSTTSSSS------------------HHHHHHHHHHGGGS--HHHHHHHHHHHHHHHHHHHHTT-HHHHHHHHHHHHHHHHHHHHHHSTTS-THHHHHHHHHHHT-TTS--

Radius of gyration: 25.58 Å; chains: 1; bounding box: 54×43×86 Å